Protein AF-I1BNU1-F1 (afdb_monomer)

Solvent-accessible surface area (backbone atoms only — not comparable to full-atom values): 10536 Å² total; per-residue (Å²): 105,70,76,52,19,58,74,34,24,71,79,57,26,71,35,69,61,11,50,39,53,14,32,46,76,72,72,42,64,76,80,66,81,70,82,36,66,78,49,44,60,23,48,50,53,52,48,53,53,51,52,50,52,53,45,51,55,53,51,52,52,39,52,76,70,47,72,62,61,93,55,52,61,66,55,36,42,52,51,49,51,47,61,56,56,56,70,44,62,84,40,31,93,36,38,63,59,46,53,54,56,34,66,34,83,91,32,35,67,61,44,51,48,54,49,50,55,52,42,51,50,38,40,52,76,44,63,64,81,73,92,49,84,61,49,61,54,55,44,54,47,48,42,52,44,50,54,53,35,56,57,48,45,56,73,51,84,48,77,93,38,52,62,37,54,54,48,41,55,52,46,52,52,54,46,53,51,52,56,56,55,54,57,71,65,68,79,75,128

Nearest PDB structures (foldseek):
  6awl-assembly1_B  TM=9.243E-01  e=3.374E-11  Homo sapiens
  6awl-assembly1_A  TM=9.098E-01  e=3.712E-11  Homo sapiens
  7sss-assembly1_D  TM=9.332E-01  e=5.142E-10  Homo sapiens
  4rhp-assembly1_B  TM=8.969E-01  e=1.797E-10  Homo sapiens
  7ssp-assembly1_D  TM=9.012E-01  e=4.591E-08  Homo sapiens

Foldseek 3Di:
DLVLLLVCCQPPNLALVSVQRSCVVVVHDSPPPPPFVPRSLSSLLVVLVVLVVVLVVVLVVCVVVCVLPPDDLLRLLLVSLVSSLLSCVSNLLRVVVVVVVCPDPVNVVSNVVSLQSSLVVSCVSSPDPDPDPVVVLSSVLSSVLSVVLSVVQSVDPDDVSVVSSVSSSVSSVVSVVVSVVVVVVPPDD

Mean predicted aligned error: 5.78 Å

Secondary structure (DSSP, 8-state):
-HHHHHTTHHHH-SSHHHHHHHHHHTT--S--TTSSTTTHHHHHHHHHHHHHHHHHHHHHHHHHTTTTTT--HHHHHHHHHHHHHHTTGGGTTTHHHHHHHHTSTTTHHHHHHHHHHHHHHHHHHHT----STHHHHHHHHHHHHHHHHHHHHTT--SGGGHHHHHHHHHHHHHHHHHHHHHHHHSS--

Radius of gyration: 18.56 Å; Cα contacts (8 Å, |Δi|>4): 146; chains: 1; bounding box: 39×44×50 Å

Organism: Rhizopus delemar (strain RA 99-880 / ATCC MYA-4621 / FGSC 9543 / NRRL 43880) (NCBI:txid246409)

InterPro domains:
  IPR012762 Ubiquinone biosynthesis protein COQ9 [PTHR21427] (1-184)
  IPR012762 Ubiquinone biosynthesis protein COQ9 [TIGR02396] (2-176)
  IPR013718 COQ9, C-terminal domain [PF08511] (109-177)

Structure (mmCIF, N/CA/C/O backbone):
data_AF-I1BNU1-F1
#
_entry.id   AF-I1BNU1-F1
#
loop_
_atom_site.group_PDB
_atom_site.id
_atom_site.type_symbol
_atom_site.label_atom_id
_atom_site.label_alt_id
_atom_site.label_comp_id
_atom_site.label_asym_id
_atom_site.label_entity_id
_atom_site.label_seq_id
_atom_site.pdbx_PDB_ins_code
_atom_site.Cartn_x
_atom_site.Cartn_y
_atom_site.Cartn_z
_atom_site.occupancy
_atom_site.B_iso_or_equiv
_atom_site.auth_seq_id
_atom_site.auth_comp_id
_atom_site.auth_asym_id
_atom_site.auth_atom_id
_atom_site.pdbx_PDB_model_num
ATOM 1 N N . MET A 1 1 ? 2.315 -9.323 -19.176 1.00 89.88 1 MET A N 1
ATOM 2 C CA . MET A 1 1 ? 3.416 -8.355 -18.997 1.00 89.88 1 MET A CA 1
ATOM 3 C C . MET A 1 1 ? 3.691 -8.058 -17.526 1.00 89.88 1 MET A C 1
ATOM 5 O O . MET A 1 1 ? 4.712 -8.523 -17.050 1.00 89.88 1 MET A O 1
ATOM 9 N N . LEU A 1 2 ? 2.802 -7.360 -16.798 1.00 92.75 2 LEU A N 1
ATOM 10 C CA . LEU A 1 2 ? 3.035 -6.912 -15.409 1.00 92.75 2 LEU A CA 1
ATOM 11 C C . LEU A 1 2 ? 3.609 -8.005 -14.495 1.00 92.75 2 LEU A C 1
ATOM 13 O O . LEU A 1 2 ? 4.694 -7.836 -13.953 1.00 92.75 2 LEU A O 1
ATOM 17 N N . LYS A 1 3 ? 2.941 -9.162 -14.417 1.00 94.19 3 LYS A N 1
ATOM 18 C CA . LYS A 1 3 ? 3.386 -10.306 -13.605 1.00 94.19 3 LYS A CA 1
ATOM 19 C C . LYS A 1 3 ? 4.821 -10.760 -13.911 1.00 94.19 3 LYS A C 1
ATOM 21 O O . LYS A 1 3 ? 5.553 -11.091 -12.989 1.00 94.19 3 LYS A O 1
ATOM 26 N N . ALA A 1 4 ? 5.224 -10.756 -15.183 1.00 94.06 4 ALA A N 1
ATOM 27 C CA . ALA A 1 4 ? 6.581 -11.126 -15.587 1.00 94.06 4 ALA A CA 1
ATOM 28 C C . ALA A 1 4 ? 7.600 -10.032 -15.244 1.00 94.06 4 ALA A C 1
ATOM 30 O O . ALA A 1 4 ? 8.718 -10.342 -14.874 1.00 94.06 4 ALA A O 1
ATOM 31 N N . THR A 1 5 ? 7.233 -8.751 -15.327 1.00 94.50 5 THR A N 1
ATOM 32 C CA . THR A 1 5 ? 8.102 -7.653 -14.875 1.00 94.50 5 THR A CA 1
ATOM 33 C C . THR A 1 5 ? 8.326 -7.694 -13.363 1.00 94.50 5 THR A C 1
ATOM 35 O O . THR A 1 5 ? 9.450 -7.494 -12.909 1.00 94.50 5 THR A O 1
ATOM 38 N N . MET A 1 6 ? 7.282 -7.981 -12.579 1.00 95.56 6 MET A N 1
ATOM 39 C CA . MET A 1 6 ? 7.357 -7.983 -11.112 1.00 95.56 6 MET A CA 1
ATOM 40 C C . MET A 1 6 ? 8.384 -8.974 -10.556 1.00 95.56 6 MET A C 1
ATOM 42 O O . MET A 1 6 ? 8.971 -8.698 -9.517 1.00 95.56 6 MET A O 1
ATOM 46 N N . THR A 1 7 ? 8.684 -10.078 -11.248 1.00 96.88 7 THR A N 1
ATOM 47 C CA . THR A 1 7 ? 9.717 -11.027 -10.792 1.00 96.88 7 THR A CA 1
ATOM 48 C C . THR A 1 7 ? 11.131 -10.447 -10.826 1.00 96.88 7 THR A C 1
ATOM 50 O O . THR A 1 7 ? 12.008 -10.963 -10.145 1.00 96.88 7 THR A O 1
ATOM 53 N N . PHE A 1 8 ? 11.354 -9.379 -11.597 1.00 96.44 8 PHE A N 1
ATOM 54 C CA . PHE A 1 8 ? 12.654 -8.723 -11.755 1.00 96.44 8 PHE A CA 1
ATOM 55 C C . PHE A 1 8 ? 12.794 -7.449 -10.911 1.00 96.44 8 PHE A C 1
ATOM 57 O O . PHE A 1 8 ? 13.913 -7.001 -10.668 1.00 96.44 8 PHE A O 1
ATOM 64 N N . VAL A 1 9 ? 11.687 -6.893 -10.403 1.00 97.12 9 VAL A N 1
ATOM 65 C CA . VAL A 1 9 ? 11.700 -5.690 -9.552 1.00 97.12 9 VAL A CA 1
ATOM 66 C C . VAL A 1 9 ? 12.560 -5.853 -8.293 1.00 97.12 9 VAL A C 1
ATOM 68 O O . V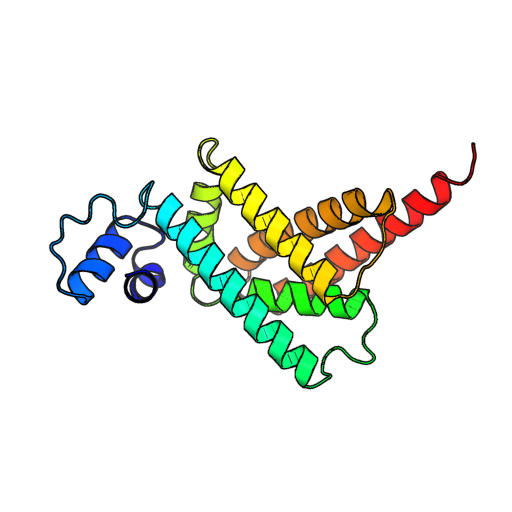AL A 1 9 ? 13.296 -4.918 -7.990 1.00 97.12 9 VAL A O 1
ATOM 71 N N . PRO A 1 10 ? 12.559 -6.989 -7.564 1.00 96.81 10 PRO A N 1
ATOM 72 C CA . PRO A 1 10 ? 13.424 -7.146 -6.392 1.00 96.81 10 PRO A CA 1
ATOM 73 C C . PRO A 1 10 ?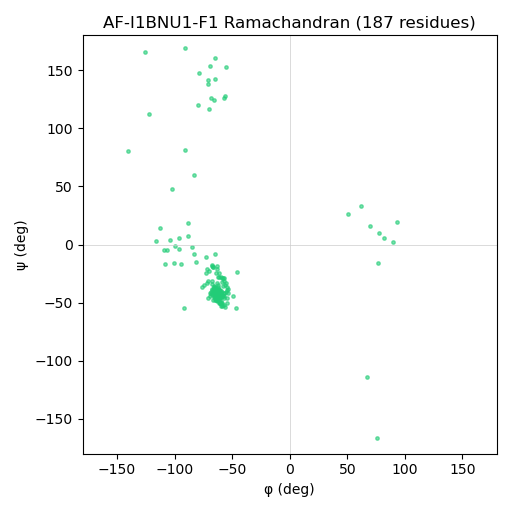 14.923 -6.984 -6.690 1.00 96.81 10 PRO A C 1
ATOM 75 O O . PRO A 1 10 ? 15.675 -6.556 -5.815 1.00 96.81 10 PRO A O 1
ATOM 78 N N . GLU A 1 11 ? 15.349 -7.300 -7.914 1.00 96.44 11 GLU A N 1
ATOM 79 C CA . GLU A 1 11 ? 16.744 -7.220 -8.354 1.00 96.44 11 GLU A CA 1
ATOM 80 C C . GLU A 1 11 ? 17.058 -5.853 -8.979 1.00 96.44 11 GLU A C 1
ATOM 82 O O . GLU A 1 11 ? 17.944 -5.140 -8.505 1.00 96.44 11 GLU A O 1
ATOM 87 N N . TYR A 1 12 ? 16.289 -5.444 -9.993 1.00 96.00 12 TYR A N 1
ATOM 88 C CA . TYR A 1 12 ? 16.578 -4.257 -10.810 1.00 96.00 12 TYR A CA 1
ATOM 89 C C . TYR A 1 12 ? 15.771 -3.009 -10.424 1.00 96.00 12 TYR A C 1
ATOM 91 O O . TYR A 1 12 ? 15.956 -1.944 -11.014 1.00 96.00 12 TYR A O 1
ATOM 99 N N . GLY A 1 13 ? 14.881 -3.113 -9.436 1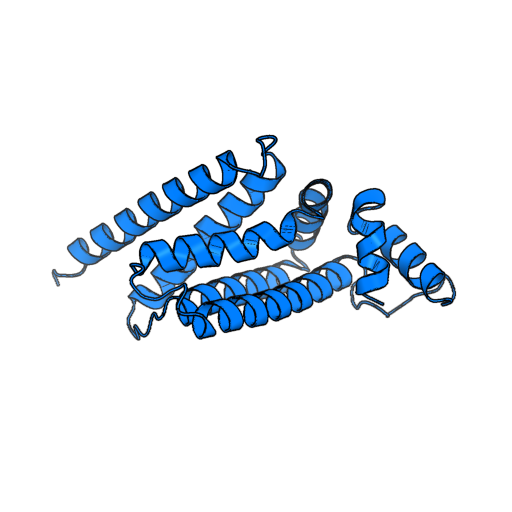.00 95.75 13 GLY A N 1
ATOM 100 C CA . GLY A 1 13 ? 14.066 -2.003 -8.947 1.00 95.75 13 GLY A CA 1
ATOM 101 C C . GLY A 1 13 ? 12.897 -1.625 -9.853 1.00 95.75 13 GLY A C 1
ATOM 102 O O . GLY A 1 13 ? 12.517 -2.352 -10.778 1.00 95.75 13 GLY A O 1
ATOM 103 N N . TRP A 1 14 ? 12.312 -0.460 -9.585 1.00 96.00 14 TRP A N 1
ATOM 104 C CA . TRP A 1 14 ? 11.195 0.100 -10.358 1.00 96.00 14 TRP A CA 1
ATOM 105 C C . TRP A 1 14 ? 11.708 0.830 -11.597 1.00 96.00 14 TRP A C 1
ATOM 107 O O . TRP A 1 14 ? 11.513 2.029 -11.750 1.00 96.00 14 TRP A O 1
ATOM 117 N N . SER A 1 15 ? 12.412 0.090 -12.455 1.00 93.75 15 SER A N 1
ATOM 118 C CA . SER A 1 15 ? 13.235 0.653 -13.520 1.00 93.75 15 SER A CA 1
ATOM 119 C C . SER A 1 15 ? 12.905 0.108 -14.908 1.00 93.75 15 SER A C 1
ATOM 121 O O . SER A 1 15 ? 12.282 -0.950 -15.075 1.00 93.75 15 SER A O 1
ATOM 123 N N . MET A 1 16 ? 13.417 0.791 -15.935 1.00 91.00 16 MET A N 1
ATOM 124 C CA . MET A 1 16 ? 13.391 0.280 -17.310 1.00 91.00 16 MET A CA 1
ATOM 125 C C . MET A 1 16 ? 14.077 -1.091 -17.453 1.00 91.00 16 MET A C 1
ATOM 127 O O . MET A 1 16 ? 13.680 -1.888 -18.301 1.00 91.00 16 MET A O 1
ATOM 131 N N . GLN A 1 17 ? 15.066 -1.424 -16.616 1.00 92.69 17 GLN A N 1
ATOM 132 C CA . GLN A 1 17 ? 15.708 -2.742 -16.663 1.00 92.69 17 GLN A CA 1
ATOM 133 C C . GLN A 1 17 ? 14.714 -3.858 -16.322 1.00 92.69 17 GLN A C 1
ATOM 135 O O . GLN A 1 17 ? 14.587 -4.808 -17.097 1.00 92.69 17 GLN A O 1
ATOM 140 N N . SER A 1 18 ? 13.930 -3.710 -15.248 1.00 94.38 18 SER A N 1
ATOM 141 C CA . SER A 1 18 ? 12.867 -4.667 -14.899 1.00 94.38 18 SER A CA 1
ATOM 142 C C . SER A 1 18 ? 11.881 -4.869 -16.052 1.00 94.38 18 SER A C 1
ATOM 144 O O . SER A 1 18 ? 11.482 -5.997 -16.351 1.00 94.38 18 SER A O 1
ATOM 146 N N . LEU A 1 19 ? 11.516 -3.786 -16.748 1.00 91.25 19 LEU A N 1
ATOM 147 C CA . LEU A 1 19 ? 10.632 -3.834 -17.917 1.00 91.25 19 LEU A CA 1
ATOM 148 C C . LEU A 1 19 ? 11.229 -4.651 -19.067 1.00 91.25 19 LEU A C 1
ATOM 150 O O . LEU A 1 19 ? 10.550 -5.519 -19.622 1.00 91.25 19 LEU A O 1
ATOM 154 N N . LEU A 1 20 ? 12.498 -4.406 -19.396 1.00 90.94 20 LEU A N 1
ATOM 155 C CA . LEU A 1 20 ? 13.218 -5.121 -20.449 1.00 90.94 20 LEU A CA 1
ATOM 156 C C . LEU A 1 20 ? 13.346 -6.615 -20.138 1.00 90.94 20 LEU A C 1
ATOM 158 O O . LEU A 1 20 ? 13.097 -7.447 -21.012 1.00 90.94 20 LEU A O 1
ATOM 162 N N . HIS A 1 21 ? 13.695 -6.965 -18.898 1.00 92.88 21 HIS A N 1
ATOM 163 C CA . HIS A 1 21 ? 13.786 -8.360 -18.465 1.00 92.88 21 HIS A CA 1
ATOM 164 C C . HIS A 1 21 ? 12.418 -9.056 -18.499 1.00 92.88 21 HIS A C 1
ATOM 166 O O . HIS A 1 21 ? 12.308 -10.154 -19.048 1.00 92.88 21 HIS A O 1
ATOM 172 N N . GLY A 1 22 ? 11.358 -8.391 -18.027 1.00 92.50 22 GLY A N 1
ATOM 173 C CA . GLY A 1 22 ? 9.989 -8.909 -18.097 1.00 92.50 22 GLY A CA 1
ATOM 174 C C . GLY A 1 22 ? 9.497 -9.147 -19.529 1.00 92.50 22 GLY A C 1
ATOM 175 O O . GLY A 1 22 ? 8.850 -10.158 -19.798 1.00 92.50 22 GLY A O 1
ATOM 176 N N . ALA A 1 23 ? 9.835 -8.260 -20.469 1.00 91.19 23 ALA A N 1
ATOM 177 C CA . ALA A 1 23 ? 9.492 -8.432 -21.881 1.00 91.19 23 ALA A CA 1
ATOM 178 C C . ALA A 1 23 ? 10.212 -9.623 -22.514 1.00 91.19 23 ALA A C 1
ATOM 180 O O . ALA A 1 23 ? 9.576 -10.460 -23.156 1.00 91.19 23 ALA A O 1
ATOM 181 N N . ARG A 1 24 ? 11.530 -9.718 -22.289 1.00 90.75 24 ARG A N 1
ATOM 182 C CA . ARG A 1 24 ? 12.360 -10.820 -22.793 1.00 90.75 24 ARG A CA 1
ATOM 183 C C . ARG A 1 24 ? 11.883 -12.167 -22.264 1.00 90.75 24 ARG A C 1
ATOM 185 O O . ARG A 1 24 ? 11.819 -13.119 -23.032 1.00 90.75 24 ARG A O 1
ATOM 192 N N . ALA A 1 25 ? 11.486 -12.235 -20.992 1.00 92.44 25 ALA A N 1
ATOM 193 C CA . ALA A 1 25 ? 10.936 -13.448 -20.386 1.00 92.44 25 ALA A CA 1
ATOM 194 C C . ALA A 1 25 ? 9.635 -13.927 -21.058 1.00 92.44 25 ALA A C 1
ATOM 196 O O . ALA A 1 25 ? 9.321 -15.112 -21.017 1.00 92.44 25 ALA A O 1
ATOM 197 N N . LEU A 1 26 ? 8.891 -13.022 -21.700 1.00 91.31 26 LEU A N 1
ATOM 198 C CA . LEU A 1 26 ? 7.679 -13.330 -22.462 1.00 91.31 26 LEU A CA 1
ATOM 199 C C . LEU A 1 26 ? 7.935 -13.488 -23.973 1.00 91.31 26 LEU A C 1
ATOM 201 O O . LEU A 1 26 ? 6.982 -13.624 -24.735 1.00 91.31 26 LEU A O 1
ATOM 205 N N . GLY A 1 27 ? 9.196 -13.455 -24.416 1.00 89.38 27 GLY A N 1
ATOM 206 C CA . GLY A 1 27 ? 9.568 -13.566 -25.828 1.00 89.38 27 GLY A CA 1
ATOM 207 C C . GLY A 1 27 ? 9.355 -12.290 -26.651 1.00 89.38 27 GLY A C 1
ATOM 208 O O . GLY A 1 27 ? 9.478 -12.335 -27.874 1.00 89.38 27 GLY A O 1
ATOM 209 N N . TYR A 1 28 ? 9.058 -11.149 -26.018 1.00 86.12 28 TYR A N 1
ATOM 210 C CA . TYR A 1 28 ? 8.951 -9.872 -26.724 1.00 86.12 28 TYR A CA 1
ATOM 211 C C . TYR A 1 28 ? 10.340 -9.271 -27.009 1.00 86.12 28 TYR A C 1
ATOM 213 O O . TYR A 1 28 ? 11.263 -9.425 -26.200 1.00 86.12 28 TYR A O 1
ATOM 221 N N . PRO A 1 29 ? 10.507 -8.539 -28.129 1.00 77.56 29 PRO A N 1
ATOM 222 C CA . PRO A 1 29 ? 11.722 -7.778 -28.401 1.00 77.56 29 PRO A CA 1
ATOM 223 C C . PRO A 1 29 ? 12.051 -6.790 -27.275 1.00 77.56 29 PRO A C 1
ATOM 225 O O . PRO A 1 29 ? 11.161 -6.256 -26.619 1.00 77.56 29 PRO A O 1
ATOM 228 N N . SER A 1 30 ? 13.338 -6.467 -27.106 1.00 65.81 30 SER A N 1
ATOM 229 C CA . SER A 1 30 ? 13.800 -5.504 -26.083 1.00 65.81 30 SER A CA 1
ATOM 230 C C . SER A 1 30 ? 13.302 -4.069 -26.323 1.00 65.81 30 SER A C 1
ATOM 232 O O . SER A 1 30 ? 13.489 -3.203 -25.478 1.00 65.81 30 SER A O 1
ATOM 234 N N . VAL A 1 31 ? 12.679 -3.786 -27.466 1.00 63.62 31 VAL A N 1
ATOM 235 C CA . VAL A 1 31 ? 12.103 -2.475 -27.775 1.00 63.62 31 VAL A CA 1
ATOM 236 C C . VAL A 1 31 ? 10.651 -2.474 -27.317 1.00 63.62 31 VAL A C 1
ATOM 238 O O . VAL A 1 31 ? 9.726 -2.717 -28.083 1.00 63.62 31 VAL A O 1
ATOM 241 N N . VAL A 1 32 ? 10.464 -2.244 -26.024 1.00 60.22 32 VAL A N 1
ATOM 242 C CA . VAL A 1 32 ? 9.163 -2.303 -25.351 1.00 60.22 32 VAL A CA 1
ATOM 243 C C . VAL A 1 32 ? 8.646 -0.881 -25.134 1.00 60.22 32 VAL A C 1
ATOM 245 O O . VAL A 1 32 ? 8.279 -0.487 -24.028 1.00 60.22 32 VAL A O 1
ATOM 248 N N . HIS A 1 33 ? 8.691 -0.049 -26.175 1.00 60.16 33 HIS A N 1
ATOM 249 C CA . HIS A 1 33 ? 8.120 1.289 -26.077 1.00 60.16 33 HIS A CA 1
ATOM 250 C C . HIS A 1 33 ? 6.595 1.179 -25.973 1.00 60.16 33 HIS A C 1
ATOM 252 O O . HIS A 1 33 ? 5.951 0.543 -26.801 1.00 60.16 33 HIS A O 1
ATOM 258 N N . GLY A 1 34 ? 6.021 1.795 -24.938 1.00 66.62 34 GLY A N 1
ATOM 259 C CA . GLY A 1 34 ? 4.573 1.974 -24.816 1.00 66.62 34 GLY A CA 1
ATOM 260 C C . GLY A 1 34 ? 3.793 0.862 -24.112 1.00 66.62 34 GLY A C 1
ATOM 261 O O . GLY A 1 34 ? 2.581 0.999 -23.989 1.00 66.62 34 GLY A O 1
ATOM 262 N N . VAL A 1 35 ? 4.430 -0.200 -23.599 1.00 78.31 35 VAL A N 1
ATOM 263 C CA . VAL A 1 35 ? 3.687 -1.238 -22.846 1.00 78.31 35 VAL A CA 1
ATOM 264 C C . VAL A 1 35 ? 3.208 -0.733 -21.482 1.00 78.31 35 VAL A C 1
ATOM 266 O O . VAL A 1 35 ? 2.136 -1.121 -21.026 1.00 78.31 35 VAL A O 1
ATOM 269 N N . PHE A 1 36 ? 3.965 0.177 -20.868 1.00 81.31 36 PHE A N 1
ATOM 270 C CA . PHE A 1 36 ? 3.524 0.954 -19.713 1.00 81.31 36 PHE A CA 1
ATOM 271 C C . PHE A 1 36 ? 3.633 2.444 -20.056 1.00 81.31 36 PHE A C 1
ATOM 273 O O . PHE A 1 36 ? 4.749 2.942 -20.251 1.00 81.31 36 PHE A O 1
ATOM 280 N N . PRO A 1 37 ? 2.505 3.167 -20.179 1.00 82.31 37 PRO A N 1
ATOM 281 C CA . PRO A 1 37 ? 2.520 4.610 -20.396 1.00 82.31 37 PRO A CA 1
ATOM 282 C C . PRO A 1 37 ? 3.305 5.314 -19.283 1.00 82.31 37 PRO A C 1
ATOM 284 O O . PRO A 1 37 ? 3.044 5.077 -18.112 1.00 82.31 37 PRO A O 1
ATOM 287 N N . GLY A 1 38 ? 4.279 6.158 -19.629 1.00 83.38 38 GLY A N 1
ATOM 288 C CA . GLY A 1 38 ? 5.134 6.826 -18.634 1.00 83.38 38 GLY A CA 1
ATOM 289 C C . GLY A 1 38 ? 6.302 5.981 -18.102 1.00 83.38 38 GLY A C 1
ATOM 290 O O . GLY A 1 38 ? 7.027 6.439 -17.225 1.00 83.38 38 GLY A O 1
ATOM 291 N N . GLY A 1 39 ? 6.532 4.776 -18.638 1.00 89.75 39 GLY A N 1
ATOM 292 C CA . GLY A 1 39 ? 7.682 3.944 -18.275 1.00 89.75 39 GLY A CA 1
ATOM 293 C C . GLY A 1 39 ? 7.598 3.442 -16.834 1.00 89.75 39 GLY A C 1
ATOM 294 O O . GLY A 1 39 ? 6.714 2.655 -16.500 1.00 89.75 39 GLY A O 1
ATOM 295 N N . GLU A 1 40 ?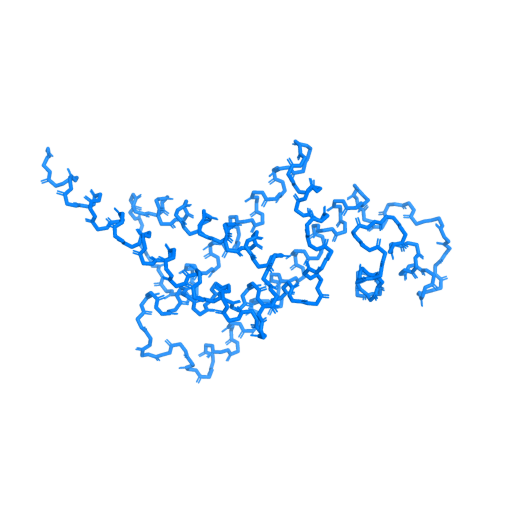 8.521 3.890 -15.988 1.00 93.00 40 GLU A N 1
ATOM 296 C CA . GLU A 1 40 ? 8.649 3.469 -14.586 1.00 93.00 40 GLU A CA 1
ATOM 297 C C . GLU A 1 40 ? 7.427 3.863 -13.746 1.00 93.00 40 GLU A C 1
ATOM 299 O O . GLU A 1 40 ? 6.904 3.043 -12.992 1.00 93.00 40 GLU A O 1
ATOM 304 N N . SER A 1 41 ? 6.892 5.076 -13.934 1.00 94.94 41 SER A N 1
ATOM 305 C CA . SER A 1 41 ? 5.665 5.495 -13.243 1.00 94.94 41 SER A CA 1
ATOM 306 C C . SER A 1 41 ? 4.443 4.702 -13.709 1.00 94.94 41 SER A C 1
ATOM 308 O O . SER A 1 41 ? 3.586 4.364 -12.896 1.00 94.94 41 SER A O 1
ATOM 310 N N . GLY A 1 42 ? 4.397 4.326 -14.990 1.00 95.12 42 GLY A N 1
ATOM 311 C CA . GLY A 1 42 ? 3.372 3.438 -15.538 1.00 95.12 42 GLY A CA 1
ATOM 312 C C . GLY A 1 42 ? 3.433 2.024 -14.970 1.00 95.12 42 GLY A C 1
ATOM 313 O O . GLY A 1 42 ? 2.396 1.398 -14.754 1.00 95.12 42 GLY A O 1
ATOM 314 N N . LEU A 1 43 ? 4.640 1.520 -14.704 1.00 95.56 43 LEU A N 1
ATOM 315 C CA . LEU A 1 43 ? 4.831 0.238 -14.034 1.00 95.56 43 LEU A CA 1
ATOM 316 C C . LEU A 1 43 ? 4.294 0.277 -12.598 1.00 95.56 43 LEU A C 1
ATOM 318 O O . LEU A 1 43 ? 3.591 -0.645 -12.187 1.00 95.56 43 LEU A O 1
ATOM 322 N N . ILE A 1 44 ? 4.601 1.348 -11.861 1.00 97.12 44 ILE A N 1
ATOM 323 C CA . ILE A 1 44 ? 4.103 1.558 -10.496 1.00 97.12 44 ILE A CA 1
ATOM 324 C C . ILE A 1 44 ? 2.575 1.680 -10.498 1.00 97.12 44 ILE A C 1
ATOM 326 O O . ILE A 1 44 ? 1.917 0.983 -9.733 1.00 97.12 44 ILE A O 1
ATOM 330 N N . ASP A 1 45 ? 1.995 2.489 -11.390 1.00 97.06 45 ASP A N 1
ATOM 331 C CA . ASP A 1 45 ? 0.538 2.629 -11.528 1.00 97.06 45 ASP A CA 1
ATOM 332 C C . ASP A 1 45 ? -0.142 1.279 -11.810 1.00 97.06 45 ASP A C 1
ATOM 334 O O . ASP A 1 45 ? -1.128 0.922 -11.164 1.00 97.06 45 ASP A O 1
ATOM 338 N N . ALA A 1 46 ? 0.412 0.487 -12.732 1.00 96.56 46 ALA A N 1
ATOM 339 C CA . ALA A 1 46 ? -0.108 -0.840 -13.042 1.00 96.56 46 ALA A CA 1
ATOM 340 C C . ALA A 1 46 ? -0.021 -1.797 -11.841 1.00 96.56 46 ALA A C 1
ATOM 342 O O . ALA A 1 46 ? -0.975 -2.532 -11.583 1.00 96.56 46 ALA A O 1
ATOM 343 N N . TYR A 1 47 ? 1.084 -1.768 -11.092 1.00 97.19 47 TYR A N 1
ATOM 344 C CA . TYR A 1 47 ? 1.225 -2.544 -9.861 1.00 97.19 47 TYR A CA 1
ATOM 345 C C . TYR A 1 47 ? 0.219 -2.115 -8.789 1.00 97.19 47 TYR A C 1
ATOM 347 O O . TYR A 1 47 ? -0.428 -2.972 -8.198 1.00 97.19 47 TYR A O 1
ATOM 355 N N . LEU A 1 48 ? 0.042 -0.813 -8.552 1.00 97.56 48 LEU A N 1
ATOM 356 C CA . LEU A 1 48 ? -0.891 -0.314 -7.539 1.00 97.56 48 LEU A CA 1
ATOM 357 C C . LEU A 1 48 ? -2.340 -0.719 -7.850 1.00 97.56 48 LEU A C 1
ATOM 359 O O . LEU A 1 48 ? -3.067 -1.114 -6.938 1.00 97.56 48 LEU A O 1
ATOM 363 N N . LYS A 1 49 ? -2.736 -0.708 -9.131 1.00 97.50 49 LYS A N 1
ATOM 364 C CA . LYS A 1 49 ? -4.043 -1.223 -9.584 1.00 97.50 49 LYS A CA 1
ATOM 365 C C . LYS A 1 49 ? -4.195 -2.720 -9.320 1.00 97.50 49 LYS A C 1
ATOM 367 O O . LYS A 1 49 ? -5.224 -3.141 -8.799 1.00 97.50 49 LYS A O 1
ATOM 372 N N . ASP A 1 50 ? -3.182 -3.514 -9.664 1.00 97.50 50 ASP A N 1
ATOM 373 C CA . ASP A 1 50 ? -3.184 -4.962 -9.424 1.00 97.50 50 ASP A CA 1
ATOM 374 C C . ASP A 1 50 ? -3.248 -5.283 -7.923 1.00 97.50 50 ASP A C 1
ATOM 376 O O . ASP A 1 50 ? -4.096 -6.058 -7.486 1.00 97.50 50 ASP A O 1
ATOM 380 N N . ALA A 1 51 ? -2.437 -4.600 -7.111 1.00 97.69 51 ALA A N 1
ATOM 381 C CA . ALA A 1 51 ? -2.436 -4.727 -5.658 1.00 97.69 51 ALA A CA 1
ATOM 382 C C . ALA A 1 51 ? -3.798 -4.360 -5.050 1.00 97.69 51 ALA A C 1
ATOM 384 O O . ALA A 1 51 ? -4.287 -5.076 -4.182 1.00 97.69 51 ALA A O 1
ATOM 385 N N . ARG A 1 52 ? -4.456 -3.294 -5.526 1.00 97.69 52 ARG A N 1
ATOM 386 C CA . ARG A 1 52 ? -5.806 -2.920 -5.074 1.00 97.69 52 ARG A CA 1
ATOM 387 C C . ARG A 1 52 ? -6.856 -3.981 -5.425 1.00 97.69 52 ARG A C 1
ATOM 389 O O . ARG A 1 52 ? -7.715 -4.284 -4.597 1.00 97.69 52 ARG A O 1
ATOM 396 N N . ASN A 1 53 ? -6.781 -4.575 -6.615 1.00 97.88 53 ASN A N 1
ATOM 397 C CA . ASN A 1 53 ? -7.679 -5.668 -7.001 1.00 97.88 53 ASN A CA 1
ATOM 398 C C . ASN A 1 53 ? -7.465 -6.899 -6.110 1.00 97.88 53 ASN A C 1
ATOM 400 O O . ASN A 1 53 ? -8.424 -7.437 -5.564 1.00 97.88 53 ASN A O 1
ATOM 404 N N . ASN A 1 54 ? -6.208 -7.295 -5.892 1.00 98.00 54 ASN A N 1
ATOM 405 C CA . ASN A 1 54 ? -5.868 -8.406 -5.001 1.00 98.00 54 ASN A CA 1
ATOM 406 C C . ASN A 1 54 ? -6.319 -8.129 -3.557 1.00 98.00 54 ASN A C 1
ATOM 408 O O . ASN A 1 54 ? -6.809 -9.029 -2.879 1.00 98.00 54 ASN A O 1
ATOM 412 N N . TYR A 1 55 ? -6.188 -6.881 -3.100 1.00 98.50 55 TYR A N 1
ATOM 413 C CA . TYR A 1 55 ? -6.656 -6.433 -1.790 1.00 98.50 55 TYR A CA 1
ATOM 414 C C . TYR A 1 55 ? -8.169 -6.580 -1.648 1.00 98.50 55 TYR A C 1
ATOM 416 O O . TYR A 1 55 ? -8.634 -7.161 -0.674 1.00 98.50 55 TYR A O 1
ATOM 424 N N . THR A 1 56 ? -8.922 -6.126 -2.648 1.00 97.88 56 THR A N 1
ATOM 425 C CA . THR A 1 56 ? -10.385 -6.248 -2.695 1.00 97.88 56 THR A CA 1
ATOM 426 C C . THR A 1 56 ? -10.805 -7.715 -2.576 1.00 97.88 56 THR A C 1
ATOM 428 O O . THR A 1 56 ? -11.545 -8.057 -1.659 1.00 97.88 56 THR A O 1
ATOM 431 N N . CYS A 1 57 ? -10.247 -8.599 -3.413 1.00 98.00 57 CYS A N 1
ATOM 432 C CA . CYS A 1 57 ? -10.542 -10.034 -3.365 1.00 98.00 57 CYS A CA 1
ATOM 433 C C . CYS A 1 57 ? -10.233 -10.653 -1.991 1.00 98.00 57 CYS A C 1
ATOM 435 O O . CYS A 1 57 ? -11.029 -11.424 -1.459 1.00 98.00 57 CYS A O 1
ATOM 437 N N . LEU A 1 58 ? -9.083 -10.305 -1.400 1.00 98.12 58 LEU A N 1
ATOM 438 C CA . LEU A 1 58 ? -8.676 -10.797 -0.082 1.00 98.12 58 LEU A CA 1
ATOM 439 C C . LEU A 1 58 ? -9.649 -10.352 1.018 1.00 98.12 58 LEU A C 1
ATOM 441 O O . LEU A 1 58 ? -10.000 -11.139 1.897 1.00 98.12 58 LEU A O 1
ATOM 445 N N . VAL A 1 59 ? -10.069 -9.088 0.997 1.00 97.75 59 VAL A N 1
ATOM 446 C CA . VAL A 1 59 ? -10.988 -8.544 2.002 1.00 97.75 59 VAL A CA 1
ATOM 447 C C . VAL A 1 59 ? -12.382 -9.151 1.859 1.00 97.75 59 VAL A C 1
ATOM 449 O O . VAL A 1 59 ? -12.979 -9.525 2.868 1.00 97.75 59 VAL A O 1
ATOM 452 N N . GLU A 1 60 ? -12.878 -9.319 0.634 1.00 96.94 60 GLU A N 1
ATOM 453 C CA . GLU A 1 60 ? -14.147 -10.004 0.363 1.00 96.94 60 GLU A CA 1
ATOM 454 C C . GLU A 1 60 ? -14.131 -11.457 0.855 1.00 96.94 60 GLU A C 1
ATOM 456 O O . GLU A 1 60 ? -15.092 -11.907 1.482 1.00 96.94 60 GLU A O 1
ATOM 461 N N . GLU A 1 61 ? -13.025 -12.180 0.658 1.00 97.62 61 GLU A N 1
ATOM 462 C CA . GLU A 1 61 ? -12.859 -13.538 1.183 1.00 97.62 61 GLU A CA 1
ATOM 463 C C . GLU A 1 61 ? -12.936 -13.566 2.718 1.00 97.62 61 GLU A C 1
ATOM 465 O O . GLU A 1 61 ? -13.637 -14.401 3.296 1.00 97.62 61 GLU A O 1
ATOM 470 N N . LYS A 1 62 ? -12.249 -12.639 3.395 1.00 96.94 62 LYS A N 1
ATOM 471 C CA . LYS A 1 62 ? -12.286 -12.527 4.863 1.00 96.94 62 LYS A CA 1
ATOM 472 C C . LYS A 1 62 ? -13.673 -12.162 5.386 1.00 96.94 62 LYS A C 1
ATOM 474 O O . LYS A 1 62 ? -14.100 -12.692 6.411 1.00 96.94 62 LYS A O 1
ATOM 479 N N . LEU A 1 63 ? -14.386 -11.286 4.678 1.00 94.75 63 LEU A N 1
ATOM 480 C CA . LEU A 1 63 ? -15.768 -10.928 4.991 1.00 94.75 63 LEU A CA 1
ATOM 481 C C . LEU A 1 63 ? -16.705 -12.128 4.851 1.00 94.75 63 LEU A C 1
ATOM 483 O O . LEU A 1 63 ? -17.490 -12.382 5.758 1.00 94.75 63 LEU A O 1
ATOM 487 N N . ALA A 1 64 ? -16.584 -12.905 3.772 1.00 96.50 64 ALA A N 1
ATOM 488 C CA . ALA A 1 64 ? -17.383 -14.113 3.566 1.00 96.50 64 ALA A CA 1
ATOM 489 C C . ALA A 1 64 ? -17.147 -15.177 4.655 1.00 96.50 64 ALA A C 1
ATOM 491 O O . ALA A 1 64 ? -18.047 -15.955 4.966 1.00 96.50 64 ALA A O 1
ATOM 492 N N . LYS A 1 65 ? -15.951 -15.196 5.256 1.00 96.56 65 LYS A N 1
ATOM 493 C CA . LYS A 1 65 ? -15.592 -16.064 6.390 1.00 96.56 65 LYS A CA 1
ATOM 494 C C . LYS A 1 65 ? -15.993 -15.505 7.761 1.00 96.56 65 LYS A C 1
ATOM 496 O O . LYS A 1 65 ? -15.742 -16.165 8.766 1.00 96.56 65 LYS A O 1
ATOM 501 N N . GLY A 1 66 ? -16.571 -14.305 7.824 1.00 94.25 66 GLY A N 1
ATOM 502 C CA . GLY A 1 66 ? -16.940 -13.652 9.082 1.00 94.25 66 GLY A CA 1
ATOM 503 C C . GLY A 1 66 ? -15.744 -13.182 9.920 1.00 94.25 66 GLY A C 1
ATOM 504 O O . GLY A 1 66 ? -15.907 -12.861 11.091 1.00 94.25 66 GLY A O 1
ATOM 505 N N . GLU A 1 67 ? -14.532 -13.095 9.358 1.00 93.12 67 GLU A N 1
ATOM 506 C CA . GLU A 1 67 ? -13.315 -12.753 10.122 1.00 93.12 67 GLU A CA 1
ATOM 507 C C . GLU A 1 67 ? -13.308 -11.306 10.646 1.00 93.12 67 GLU A C 1
ATOM 509 O O . GLU A 1 67 ? -12.533 -10.962 11.537 1.00 93.12 67 GLU A O 1
ATOM 514 N N . LEU A 1 68 ? -14.160 -10.445 10.083 1.00 92.50 68 LEU A N 1
ATOM 515 C CA . LEU A 1 68 ? -14.343 -9.065 10.531 1.00 92.50 68 LEU A CA 1
ATOM 516 C C . LEU A 1 68 ? -15.542 -8.915 11.486 1.00 92.50 68 LEU A C 1
ATOM 518 O O . LEU A 1 68 ? -15.799 -7.812 11.977 1.00 92.50 68 LEU A O 1
ATOM 522 N N . GLU A 1 69 ? -16.303 -9.980 11.744 1.00 91.56 69 GLU A N 1
ATOM 523 C CA . GLU A 1 69 ? -17.421 -9.945 12.686 1.00 91.56 69 GLU A CA 1
ATOM 524 C C . GLU A 1 69 ? -16.906 -9.845 14.127 1.00 91.56 69 GLU A C 1
ATOM 526 O O . GLU A 1 69 ? -15.876 -10.406 14.489 1.00 91.56 69 GLU A O 1
ATOM 531 N N . GLY A 1 70 ? -17.591 -9.064 14.965 1.00 89.12 70 GLY A N 1
ATOM 532 C CA . GLY A 1 70 ? -17.185 -8.834 16.357 1.00 89.12 70 GLY A CA 1
ATOM 533 C C . GLY A 1 70 ? -16.020 -7.853 16.558 1.00 89.12 70 GLY A C 1
ATOM 534 O O . GLY A 1 70 ? -15.872 -7.340 17.665 1.00 89.12 70 GLY A O 1
ATOM 535 N N . LEU A 1 71 ? -15.251 -7.520 15.514 1.00 93.38 71 LEU A N 1
ATOM 536 C CA . LEU A 1 71 ? -14.214 -6.486 15.591 1.00 93.38 71 LEU A CA 1
ATOM 537 C C . LEU A 1 71 ? -14.826 -5.083 15.707 1.00 93.38 71 LEU A C 1
ATOM 539 O O . LEU A 1 71 ? -15.764 -4.721 14.986 1.00 93.38 71 LEU A O 1
ATOM 543 N N . SER A 1 72 ? -14.238 -4.252 16.563 1.00 91.19 72 SER A N 1
ATOM 544 C CA . SER A 1 72 ? -14.519 -2.818 16.613 1.00 91.19 72 SER A CA 1
ATOM 545 C C . SER A 1 72 ? -14.074 -2.115 15.324 1.00 91.19 72 SER A C 1
ATOM 547 O O . SER A 1 72 ? -13.222 -2.598 14.579 1.00 91.19 72 SER A O 1
ATOM 549 N N . MET A 1 73 ? -14.614 -0.919 15.069 1.00 89.31 73 MET A N 1
ATOM 550 C CA . MET A 1 73 ? -14.229 -0.100 13.908 1.00 89.31 73 MET A CA 1
ATOM 551 C C . MET A 1 73 ? -12.710 0.138 13.843 1.00 89.31 73 MET A C 1
ATOM 553 O O . MET A 1 73 ? -12.108 0.022 12.780 1.00 89.31 73 MET A O 1
ATOM 557 N N . ASN A 1 74 ? -12.073 0.414 14.985 1.00 90.56 74 ASN A N 1
ATOM 558 C CA . ASN A 1 74 ? -10.631 0.660 15.046 1.00 90.56 74 ASN A CA 1
ATOM 559 C C . ASN A 1 74 ? -9.815 -0.602 14.728 1.00 90.56 74 ASN A C 1
ATOM 561 O O . ASN A 1 74 ? -8.806 -0.516 14.030 1.00 90.56 74 ASN A O 1
ATOM 565 N N . GLU A 1 75 ? -10.255 -1.769 15.206 1.00 93.88 75 GLU A N 1
ATOM 566 C CA . GLU A 1 75 ? -9.619 -3.053 14.890 1.00 93.88 75 GLU A CA 1
ATOM 567 C C . GLU A 1 75 ? -9.758 -3.390 13.406 1.00 93.88 75 GLU A C 1
ATOM 569 O O . GLU A 1 75 ? -8.775 -3.790 12.785 1.00 93.88 75 GLU A O 1
ATOM 574 N N . LYS A 1 76 ? -10.933 -3.140 12.811 1.00 95.44 76 LYS A N 1
ATOM 575 C CA . LYS A 1 76 ? -11.147 -3.298 11.367 1.00 95.44 76 LYS A CA 1
ATOM 576 C C . LYS A 1 76 ? -10.221 -2.398 10.563 1.00 95.44 76 LYS A C 1
ATOM 578 O O . LYS A 1 76 ? -9.525 -2.893 9.686 1.00 95.44 76 LYS A O 1
ATOM 583 N N . VAL A 1 77 ? -10.156 -1.103 10.882 1.00 95.56 77 VAL A N 1
ATOM 584 C CA . VAL A 1 77 ? -9.267 -0.158 10.186 1.00 95.56 77 VAL A CA 1
ATOM 585 C C . VAL A 1 77 ? -7.802 -0.576 10.330 1.00 95.56 77 VAL A C 1
ATOM 587 O O . VAL A 1 77 ? -7.086 -0.579 9.329 1.00 95.56 77 VAL A O 1
ATOM 590 N N . LYS A 1 78 ? -7.353 -0.986 11.527 1.00 96.81 78 LYS A N 1
ATOM 591 C CA . LYS A 1 78 ? -5.985 -1.494 11.735 1.00 96.81 78 LYS A CA 1
ATOM 592 C C . LYS A 1 78 ? -5.714 -2.715 10.856 1.00 96.81 78 LYS A C 1
ATOM 594 O O . LYS A 1 78 ? -4.734 -2.707 10.115 1.00 96.81 78 LYS A O 1
ATOM 599 N N . LEU A 1 79 ? -6.577 -3.729 10.921 1.00 97.50 79 LEU A N 1
ATOM 600 C CA . LEU A 1 79 ? -6.439 -4.971 10.158 1.00 97.50 79 LEU A CA 1
ATOM 601 C C . LEU A 1 79 ? -6.405 -4.697 8.652 1.00 97.50 79 LEU A C 1
ATOM 603 O O . LEU A 1 79 ? -5.480 -5.114 7.967 1.00 97.50 79 LEU A O 1
ATOM 607 N N . LEU A 1 80 ? -7.385 -3.953 8.142 1.00 98.19 80 LEU A N 1
ATOM 608 C CA . LEU A 1 80 ? -7.518 -3.624 6.724 1.00 98.19 80 LEU A CA 1
ATOM 609 C C . LEU A 1 80 ? -6.333 -2.803 6.205 1.00 98.19 80 LEU A C 1
ATOM 611 O O . LEU A 1 80 ? -5.862 -3.052 5.096 1.00 98.19 80 LEU A O 1
ATOM 615 N N . THR A 1 81 ? -5.829 -1.864 7.010 1.00 98.38 81 THR A N 1
ATOM 616 C CA . THR A 1 81 ? -4.623 -1.089 6.684 1.00 98.38 81 THR A CA 1
ATOM 617 C C . THR A 1 81 ? -3.391 -1.987 6.634 1.00 98.38 81 THR A C 1
ATOM 619 O O . THR A 1 81 ? -2.598 -1.898 5.696 1.00 98.38 81 THR A O 1
ATOM 622 N N . TRP A 1 82 ? -3.242 -2.877 7.619 1.00 98.25 82 TRP A N 1
ATOM 623 C CA . TRP A 1 82 ? -2.129 -3.820 7.677 1.00 98.25 82 TRP A CA 1
ATOM 624 C C . TRP A 1 82 ? -2.115 -4.748 6.462 1.00 98.25 82 TRP A C 1
ATOM 626 O O . TRP A 1 82 ? -1.113 -4.788 5.756 1.00 98.25 82 TRP A O 1
ATOM 636 N N . LEU A 1 83 ? -3.247 -5.385 6.138 1.00 98.25 83 LEU A N 1
ATOM 637 C CA . LEU A 1 83 ? -3.373 -6.277 4.978 1.00 98.25 83 LEU A CA 1
ATOM 638 C C . LEU A 1 83 ? -2.930 -5.607 3.672 1.00 98.25 83 LEU A C 1
ATOM 640 O O . LEU A 1 83 ? -2.294 -6.242 2.832 1.00 98.25 83 LEU A O 1
ATOM 644 N N . ARG A 1 84 ? -3.233 -4.314 3.492 1.00 98.31 84 ARG A N 1
ATOM 645 C CA . ARG A 1 84 ? -2.771 -3.575 2.315 1.00 98.31 84 ARG A CA 1
ATOM 646 C C . ARG A 1 84 ? -1.260 -3.340 2.341 1.00 98.31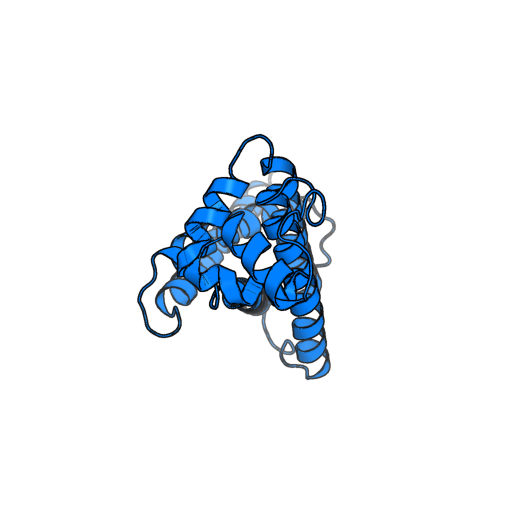 84 ARG A C 1
ATOM 648 O O . ARG A 1 84 ? -0.618 -3.516 1.306 1.00 98.31 84 ARG A O 1
ATOM 655 N N . LEU A 1 85 ? -0.692 -2.943 3.480 1.00 98.12 85 LEU A N 1
ATOM 656 C CA . LEU A 1 85 ? 0.753 -2.721 3.628 1.00 98.12 85 LEU A CA 1
ATOM 657 C C . LEU A 1 85 ? 1.557 -4.006 3.401 1.00 98.12 85 LEU A C 1
ATOM 659 O O . LEU A 1 85 ? 2.615 -3.965 2.773 1.00 98.12 85 LEU A O 1
ATOM 663 N N . GLU A 1 86 ? 1.037 -5.159 3.829 1.00 97.31 86 GLU A N 1
ATOM 664 C CA . GLU A 1 86 ? 1.692 -6.455 3.626 1.00 97.31 86 GLU A CA 1
ATOM 665 C C . GLU A 1 86 ? 1.940 -6.778 2.149 1.00 97.31 86 GLU A C 1
ATOM 667 O O . GLU A 1 86 ? 2.931 -7.430 1.819 1.00 97.31 86 GLU A O 1
ATOM 672 N N . MET A 1 87 ? 1.109 -6.259 1.241 1.00 97.25 87 MET A N 1
ATOM 673 C CA . MET A 1 87 ? 1.301 -6.449 -0.200 1.00 97.25 87 MET A CA 1
ATOM 674 C C . MET A 1 87 ? 2.599 -5.823 -0.716 1.00 97.25 87 MET A C 1
ATOM 676 O O . MET A 1 87 ? 3.112 -6.255 -1.743 1.00 97.25 87 MET A O 1
ATOM 680 N N . ASN A 1 88 ? 3.177 -4.860 0.008 1.00 96.00 88 ASN A N 1
ATOM 681 C CA . ASN A 1 88 ? 4.458 -4.257 -0.346 1.00 96.00 88 ASN A CA 1
ATOM 682 C C . ASN A 1 88 ? 5.664 -5.110 0.104 1.00 96.00 88 ASN A C 1
ATOM 684 O O . ASN A 1 88 ? 6.767 -4.888 -0.400 1.00 96.00 88 ASN A O 1
ATOM 688 N N . LYS A 1 89 ? 5.489 -6.105 0.997 1.00 96.19 89 LYS A N 1
ATOM 689 C CA . LYS A 1 89 ? 6.580 -6.948 1.542 1.00 96.19 89 LYS A CA 1
ATOM 690 C C . LYS A 1 89 ? 7.513 -7.532 0.464 1.00 96.19 89 LYS A C 1
ATOM 692 O O . LYS A 1 89 ? 8.727 -7.442 0.653 1.00 96.19 89 LYS A O 1
ATOM 697 N N . PRO A 1 90 ? 7.030 -8.070 -0.677 1.00 96.12 90 PRO A N 1
ATOM 698 C CA . PRO A 1 90 ? 7.912 -8.642 -1.701 1.00 96.12 90 PRO A CA 1
ATOM 699 C C . PRO A 1 90 ? 8.855 -7.621 -2.356 1.00 96.12 90 PRO A C 1
ATOM 701 O O . PRO A 1 90 ? 9.916 -7.992 -2.854 1.00 96.12 90 PRO A O 1
ATOM 704 N N . PHE A 1 91 ? 8.483 -6.338 -2.346 1.00 96.88 91 PHE A N 1
ATOM 705 C CA . PHE A 1 91 ? 9.189 -5.263 -3.051 1.00 96.88 91 PHE A CA 1
ATOM 706 C C . PHE A 1 91 ? 9.776 -4.212 -2.110 1.00 96.88 91 PHE A C 1
ATOM 708 O O . PHE A 1 91 ? 10.366 -3.240 -2.572 1.00 96.88 91 PHE A O 1
ATOM 715 N N . ILE A 1 92 ? 9.650 -4.400 -0.797 1.00 96.75 92 ILE A N 1
ATOM 716 C CA . ILE A 1 92 ? 9.914 -3.376 0.220 1.00 96.75 92 ILE A CA 1
ATOM 717 C C . ILE A 1 92 ? 11.334 -2.800 0.172 1.00 96.75 92 ILE A C 1
ATOM 719 O O . ILE A 1 92 ? 11.510 -1.596 0.313 1.00 96.75 92 ILE A O 1
ATOM 723 N N . LYS A 1 93 ? 12.341 -3.620 -0.161 1.00 96.25 93 LYS A N 1
ATOM 724 C CA . LYS A 1 93 ? 13.738 -3.178 -0.344 1.00 96.25 93 LYS A CA 1
ATOM 725 C C . LYS A 1 93 ? 13.908 -2.173 -1.487 1.00 96.25 93 LYS A C 1
ATOM 727 O O . LYS A 1 93 ? 14.834 -1.371 -1.470 1.00 96.25 93 LYS A O 1
ATOM 732 N N . LYS A 1 94 ? 13.030 -2.245 -2.487 1.00 97.81 94 LYS A N 1
ATOM 733 C CA . LYS A 1 94 ? 13.000 -1.388 -3.678 1.00 97.81 94 LYS A CA 1
ATOM 734 C C . LYS A 1 94 ? 11.862 -0.371 -3.633 1.00 97.81 94 LYS A C 1
ATOM 736 O O . LYS A 1 94 ? 11.782 0.503 -4.486 1.00 97.81 94 LYS A O 1
ATOM 741 N N . TRP A 1 95 ? 11.004 -0.441 -2.621 1.00 97.81 95 TRP A N 1
ATOM 742 C CA . TRP A 1 95 ? 9.877 0.466 -2.450 1.00 97.81 95 TRP A CA 1
ATOM 743 C C . TRP A 1 95 ? 10.282 1.934 -2.239 1.00 97.81 95 TRP A C 1
ATOM 745 O O . TRP A 1 95 ? 9.587 2.785 -2.786 1.00 97.81 95 TRP A O 1
ATOM 755 N N . PRO A 1 96 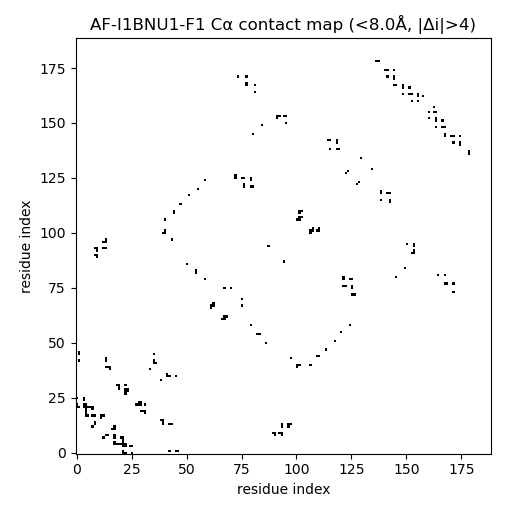? 11.419 2.280 -1.587 1.00 97.88 96 PRO A N 1
ATOM 756 C CA . PRO A 1 96 ? 11.904 3.664 -1.564 1.00 97.88 96 PRO A CA 1
ATOM 757 C C . PRO A 1 96 ? 12.072 4.293 -2.953 1.00 97.88 96 PRO A C 1
ATOM 759 O O . PRO A 1 96 ? 11.767 5.470 -3.131 1.00 97.88 96 PRO A O 1
ATOM 762 N N . GLU A 1 97 ? 12.510 3.514 -3.948 1.00 97.06 97 GLU A N 1
ATOM 763 C CA . GLU A 1 97 ? 12.654 3.979 -5.335 1.00 97.06 97 GLU A CA 1
ATOM 764 C C . GLU A 1 97 ? 11.275 4.295 -5.945 1.00 97.06 97 GLU A C 1
ATOM 766 O O . GLU A 1 97 ? 11.090 5.350 -6.553 1.00 97.06 97 GLU A O 1
ATOM 771 N N . ALA A 1 98 ? 10.275 3.432 -5.712 1.00 97.56 98 ALA A N 1
ATOM 772 C CA . ALA A 1 98 ? 8.896 3.681 -6.138 1.00 97.56 98 ALA A CA 1
ATOM 773 C C . ALA A 1 98 ? 8.293 4.915 -5.458 1.00 97.56 98 ALA A C 1
ATOM 775 O O . ALA A 1 98 ? 7.701 5.753 -6.137 1.00 97.56 98 ALA A O 1
ATOM 776 N N . LEU A 1 99 ? 8.470 5.057 -4.139 1.00 97.81 99 LEU A N 1
ATOM 777 C CA . LEU A 1 99 ? 8.021 6.229 -3.382 1.00 97.81 99 LEU A CA 1
ATOM 778 C C . LEU A 1 99 ? 8.636 7.520 -3.945 1.00 97.81 99 LEU A C 1
ATOM 780 O O . LEU A 1 99 ? 7.930 8.512 -4.115 1.00 97.81 99 LEU A O 1
ATOM 784 N N . ALA A 1 100 ? 9.925 7.500 -4.299 1.00 97.56 100 ALA A N 1
ATOM 785 C CA . ALA A 1 100 ? 10.600 8.646 -4.901 1.00 97.56 100 ALA A CA 1
ATOM 786 C C . ALA A 1 100 ? 10.029 9.005 -6.284 1.00 97.56 100 ALA A C 1
ATOM 788 O O . ALA A 1 100 ? 9.811 10.184 -6.562 1.00 97.56 100 ALA A O 1
ATOM 789 N N . ILE A 1 101 ? 9.744 8.014 -7.139 1.00 97.25 101 ILE A N 1
ATOM 790 C CA . ILE A 1 101 ? 9.101 8.240 -8.445 1.00 97.25 101 ILE A CA 1
ATOM 791 C C . ILE A 1 101 ? 7.684 8.800 -8.264 1.00 97.25 101 ILE A C 1
ATOM 793 O O . ILE A 1 101 ? 7.308 9.755 -8.944 1.00 97.25 101 ILE A O 1
ATOM 797 N N . MET A 1 102 ? 6.909 8.248 -7.330 1.00 97.31 102 MET A N 1
ATOM 798 C CA . MET A 1 102 ? 5.554 8.702 -7.002 1.00 97.31 102 MET A CA 1
ATOM 799 C C . MET A 1 102 ? 5.513 10.139 -6.466 1.00 97.31 102 MET A C 1
ATOM 801 O O . MET A 1 102 ? 4.595 10.894 -6.781 1.00 97.31 102 MET A O 1
ATOM 805 N N . ALA A 1 103 ? 6.532 10.549 -5.709 1.00 96.94 103 ALA A N 1
ATOM 806 C CA . ALA A 1 103 ? 6.642 11.900 -5.166 1.00 96.94 103 ALA A CA 1
ATOM 807 C C . ALA A 1 103 ? 6.985 12.974 -6.219 1.00 96.94 103 ALA A C 1
ATOM 809 O O . ALA A 1 103 ? 6.922 14.168 -5.917 1.00 96.94 103 ALA A O 1
ATOM 810 N N . GLN A 1 104 ? 7.353 12.590 -7.447 1.00 97.31 104 GLN A N 1
ATOM 811 C CA . GLN A 1 104 ? 7.658 13.555 -8.504 1.00 97.31 104 GLN A CA 1
ATOM 812 C C . GLN A 1 104 ? 6.407 14.368 -8.891 1.00 97.31 104 GLN A C 1
ATOM 814 O O . GLN A 1 104 ? 5.320 13.796 -9.003 1.00 97.31 104 GLN A O 1
ATOM 819 N N . PRO A 1 105 ? 6.532 15.678 -9.190 1.00 96.25 105 PRO A N 1
ATOM 820 C CA . PRO A 1 105 ? 5.384 16.532 -9.514 1.00 96.25 105 PRO A CA 1
ATOM 821 C C . PRO A 1 105 ? 4.506 16.024 -10.667 1.00 96.25 105 PRO A C 1
ATOM 823 O O . PRO A 1 105 ? 3.294 16.214 -10.646 1.00 96.25 105 PRO A O 1
ATOM 826 N N . SER A 1 106 ? 5.096 15.353 -11.659 1.00 95.44 106 SER A N 1
ATOM 827 C CA . SER A 1 106 ? 4.379 14.749 -12.791 1.00 95.44 106 SER A CA 1
ATOM 828 C C . SER A 1 106 ? 3.537 13.527 -12.407 1.00 95.44 106 SER A C 1
ATOM 830 O O . SER A 1 106 ? 2.591 13.202 -13.121 1.00 95.44 106 SER A O 1
ATOM 832 N N . ASN A 1 107 ? 3.864 12.864 -11.295 1.00 96.44 107 ASN A N 1
ATOM 833 C CA . ASN A 1 107 ? 3.238 11.620 -10.844 1.00 96.44 107 ASN A CA 1
ATOM 834 C C . ASN A 1 107 ? 2.344 11.814 -9.608 1.00 96.44 107 ASN A C 1
ATOM 836 O O . ASN A 1 107 ? 1.495 10.965 -9.342 1.00 96.44 107 ASN A O 1
ATOM 840 N N . VAL A 1 108 ? 2.477 12.935 -8.888 1.00 94.25 108 VAL A N 1
ATOM 841 C CA . VAL A 1 108 ? 1.793 13.165 -7.604 1.00 94.25 108 VAL A CA 1
ATOM 842 C C . VAL A 1 108 ? 0.270 13.034 -7.698 1.00 94.25 108 VAL A C 1
ATOM 844 O O . VAL A 1 108 ? -0.363 12.532 -6.776 1.00 94.25 108 VAL A O 1
ATOM 847 N N . SER A 1 109 ? -0.335 13.429 -8.821 1.00 96.56 109 SER A N 1
ATOM 848 C CA . SER A 1 109 ? -1.779 13.294 -9.040 1.00 96.56 109 SER A CA 1
ATOM 849 C C . SER A 1 109 ? -2.218 11.828 -9.111 1.00 96.56 109 SER A C 1
ATOM 851 O O . SER A 1 109 ? -3.229 11.461 -8.514 1.00 96.56 109 SER A O 1
ATOM 853 N N . MET A 1 110 ? -1.439 10.980 -9.787 1.00 96.50 110 MET A N 1
ATOM 854 C CA . MET A 1 110 ? -1.653 9.532 -9.840 1.00 96.50 110 MET A CA 1
ATOM 855 C C . MET A 1 110 ? -1.471 8.913 -8.451 1.00 96.50 110 MET A C 1
ATOM 857 O O . MET A 1 110 ? -2.334 8.166 -7.997 1.00 96.50 110 MET A O 1
ATOM 861 N N . SER A 1 111 ? -0.406 9.277 -7.737 1.00 97.06 111 SER A N 1
ATOM 862 C CA . SER A 1 111 ? -0.112 8.731 -6.408 1.00 97.06 111 SER A CA 1
ATOM 863 C C . SER A 1 111 ? -1.158 9.118 -5.362 1.00 97.06 111 SER A C 1
ATOM 865 O O . SER A 1 111 ? -1.592 8.268 -4.587 1.00 97.06 111 SER A O 1
ATOM 867 N N . LEU A 1 112 ? -1.624 10.371 -5.370 1.00 96.94 112 LEU A N 1
ATOM 868 C CA . LEU A 1 112 ? -2.702 10.826 -4.488 1.00 96.94 112 LEU A CA 1
ATOM 869 C C . LEU A 1 112 ? -4.028 10.134 -4.793 1.00 96.94 112 LEU A C 1
ATOM 871 O O . LEU A 1 112 ? -4.771 9.828 -3.863 1.00 96.94 112 LEU A O 1
ATOM 875 N N . LYS A 1 113 ? -4.315 9.855 -6.071 1.00 97.75 113 LYS A N 1
ATOM 876 C CA . LYS A 1 113 ? -5.495 9.076 -6.448 1.00 97.75 113 LYS A CA 1
ATOM 877 C C . LYS A 1 113 ? -5.445 7.673 -5.839 1.00 97.75 113 LYS A C 1
ATOM 879 O O . LYS A 1 113 ? -6.397 7.286 -5.175 1.00 97.75 113 LYS A O 1
ATOM 884 N N . HIS A 1 114 ? -4.330 6.954 -5.990 1.00 98.25 114 HIS A N 1
ATOM 885 C CA . HIS A 1 114 ? -4.169 5.621 -5.387 1.00 98.25 114 HIS A CA 1
ATOM 886 C C . HIS A 1 114 ? -4.289 5.641 -3.866 1.00 98.25 114 HIS A C 1
ATOM 888 O O . HIS A 1 114 ? -4.941 4.773 -3.294 1.00 98.25 114 HIS A O 1
ATOM 894 N N . LEU A 1 115 ? -3.687 6.633 -3.205 1.00 98.00 115 LEU A N 1
ATOM 895 C CA . LEU A 1 115 ? -3.809 6.786 -1.757 1.00 98.00 115 LEU A CA 1
ATOM 896 C C . LEU A 1 115 ? -5.265 7.032 -1.334 1.00 98.00 115 LEU A C 1
ATOM 898 O O . LEU A 1 115 ? -5.726 6.428 -0.368 1.00 98.00 115 LEU A O 1
ATOM 902 N N . GLY A 1 116 ? -5.985 7.888 -2.065 1.00 96.69 116 GLY A N 1
ATOM 903 C CA . GLY A 1 116 ? -7.412 8.131 -1.856 1.00 96.69 116 GLY A CA 1
ATOM 904 C C . GLY A 1 116 ? -8.234 6.853 -2.001 1.00 96.69 116 GLY A C 1
ATOM 905 O O . GLY A 1 116 ? -8.960 6.498 -1.077 1.00 96.69 116 GLY A O 1
ATOM 906 N N . ASP A 1 117 ? -8.029 6.119 -3.096 1.00 97.06 117 ASP A N 1
ATOM 907 C CA . ASP A 1 117 ? -8.729 4.865 -3.381 1.00 97.06 117 ASP A CA 1
ATOM 908 C C . ASP A 1 117 ? -8.481 3.803 -2.286 1.00 97.06 117 ASP A C 1
ATOM 910 O O . ASP A 1 117 ? -9.416 3.117 -1.875 1.00 97.06 117 ASP A O 1
ATOM 914 N N . ILE A 1 118 ? -7.249 3.685 -1.767 1.00 97.25 118 ILE A N 1
ATOM 915 C CA . ILE A 1 118 ? -6.908 2.775 -0.653 1.00 97.25 118 ILE A CA 1
ATOM 916 C C . ILE A 1 118 ? -7.659 3.163 0.623 1.00 97.25 118 ILE A C 1
ATOM 918 O O . ILE A 1 118 ? -8.236 2.315 1.302 1.00 97.25 118 ILE A O 1
ATOM 922 N N . VAL A 1 119 ? -7.627 4.448 0.973 1.00 96.19 119 VAL A N 1
ATOM 923 C CA . VAL A 1 119 ? -8.278 4.968 2.178 1.00 96.19 119 VAL A CA 1
ATOM 924 C C . VAL A 1 119 ? -9.794 4.792 2.094 1.00 96.19 119 VAL A C 1
ATOM 926 O O . VAL A 1 119 ? -10.421 4.428 3.091 1.00 96.19 119 VAL A O 1
ATOM 929 N N . ASP A 1 120 ? -10.372 5.020 0.916 1.00 94.31 120 ASP A N 1
ATOM 930 C CA . ASP A 1 120 ? -11.786 4.790 0.645 1.00 94.31 120 ASP A CA 1
ATOM 931 C C . ASP A 1 120 ? -12.166 3.320 0.813 1.00 94.31 120 ASP A C 1
ATOM 933 O O . ASP A 1 120 ? -13.125 3.035 1.532 1.00 94.31 120 ASP A O 1
ATOM 937 N N . ASP A 1 121 ? -11.394 2.395 0.235 1.00 96.00 121 ASP A N 1
ATOM 938 C CA . ASP A 1 121 ? -11.644 0.958 0.377 1.00 96.00 121 ASP A CA 1
ATOM 939 C C . ASP A 1 121 ? -11.568 0.513 1.842 1.00 96.00 121 ASP A C 1
ATOM 941 O O . ASP A 1 121 ? -12.446 -0.210 2.315 1.00 96.00 121 ASP A O 1
ATOM 945 N N . ILE A 1 122 ? -10.560 0.973 2.595 1.00 96.25 122 ILE A N 1
ATOM 946 C CA . ILE A 1 122 ? -10.413 0.625 4.017 1.00 96.25 122 ILE A CA 1
ATOM 947 C C . ILE A 1 122 ? -11.642 1.081 4.809 1.00 96.25 122 ILE A C 1
ATOM 949 O O . ILE A 1 122 ? -12.203 0.298 5.575 1.00 96.25 122 ILE A O 1
ATOM 953 N N . TRP A 1 123 ? -12.089 2.328 4.632 1.00 93.75 123 TRP A N 1
ATOM 954 C CA . TRP A 1 123 ? -13.269 2.833 5.339 1.00 93.75 123 TRP A CA 1
ATOM 955 C C . TRP A 1 123 ? -14.561 2.141 4.898 1.00 93.75 123 TRP A C 1
ATOM 957 O O . TRP A 1 123 ? -15.407 1.836 5.743 1.00 93.75 123 TRP A O 1
ATOM 967 N N . TYR A 1 124 ? -14.695 1.855 3.601 1.00 93.38 124 TYR A N 1
ATOM 968 C CA . TYR A 1 124 ? -15.827 1.121 3.044 1.00 93.38 124 TYR A CA 1
ATOM 969 C C . TYR A 1 124 ? -15.94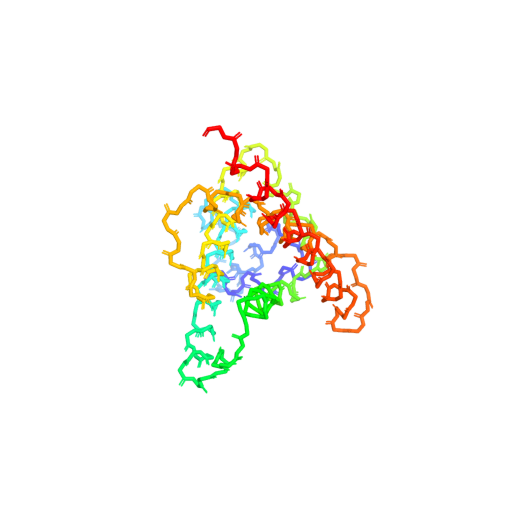4 -0.273 3.672 1.00 93.38 124 TYR A C 1
ATOM 971 O O . TYR A 1 124 ? -16.984 -0.607 4.245 1.00 93.38 124 TYR A O 1
ATOM 979 N N . TYR A 1 125 ? -14.861 -1.054 3.657 1.00 94.88 125 TYR A N 1
ATOM 980 C CA . TYR A 1 125 ? -14.844 -2.408 4.213 1.00 94.88 125 TYR A CA 1
ATOM 981 C C . TYR A 1 125 ? -14.862 -2.447 5.744 1.00 94.88 125 TYR A C 1
ATOM 983 O O . TYR A 1 125 ? -15.359 -3.411 6.330 1.00 94.88 125 TYR A O 1
ATOM 991 N N . ALA A 1 126 ? -14.401 -1.391 6.419 1.00 93.19 126 ALA A N 1
ATOM 992 C CA . ALA A 1 126 ? -14.582 -1.247 7.862 1.00 93.19 126 ALA A CA 1
ATOM 993 C C . ALA A 1 126 ? -16.062 -1.033 8.248 1.00 93.19 126 ALA A C 1
ATOM 995 O O . ALA A 1 126 ? -16.449 -1.290 9.393 1.00 93.19 126 ALA A O 1
ATOM 996 N N . GLY A 1 127 ? -16.903 -0.629 7.287 1.00 88.25 127 GLY A N 1
ATOM 997 C CA . GLY A 1 127 ? -18.339 -0.422 7.455 1.00 88.25 127 GLY A CA 1
ATOM 998 C C . GLY A 1 127 ? -18.722 1.015 7.812 1.00 88.25 127 GLY A C 1
ATOM 999 O O . GLY A 1 127 ? -19.813 1.231 8.343 1.00 88.25 127 GLY A O 1
ATOM 1000 N N . ASP A 1 128 ? -17.852 1.998 7.555 1.00 79.12 128 ASP A N 1
ATOM 1001 C CA . ASP A 1 128 ? -18.171 3.408 7.789 1.00 79.12 128 ASP A CA 1
ATOM 1002 C C . ASP A 1 128 ? -19.218 3.893 6.779 1.00 79.12 128 ASP A C 1
ATOM 1004 O O . ASP A 1 128 ? -18.983 3.924 5.573 1.00 79.12 128 ASP A O 1
ATOM 1008 N N . ARG A 1 129 ? -20.397 4.275 7.282 1.00 65.44 129 ARG A N 1
ATOM 1009 C CA . ARG A 1 129 ? -21.504 4.827 6.478 1.00 65.44 129 ARG A CA 1
ATOM 1010 C C . ARG A 1 129 ? -21.785 6.302 6.784 1.00 65.44 129 ARG A C 1
ATOM 1012 O O . ARG A 1 129 ? -22.853 6.795 6.436 1.00 65.44 129 ARG A O 1
ATOM 1019 N N . SER A 1 130 ? -20.873 6.999 7.469 1.00 57.59 130 SER A N 1
ATOM 1020 C CA . SER A 1 130 ? -21.069 8.393 7.887 1.00 57.59 130 SER A CA 1
ATOM 1021 C C . SER A 1 130 ? -21.139 9.358 6.685 1.00 57.59 130 SER A C 1
ATOM 1023 O O . SER A 1 130 ? -20.168 9.431 5.932 1.00 57.59 130 SER A O 1
ATOM 1025 N N . PRO A 1 131 ? -22.214 10.159 6.537 1.00 51.00 131 PRO A N 1
ATOM 1026 C CA . PRO A 1 131 ? -22.310 11.225 5.533 1.00 51.00 131 PRO A CA 1
ATOM 1027 C C . PRO A 1 131 ? -21.762 12.590 6.015 1.00 51.00 131 PRO A C 1
ATOM 1029 O O . PRO A 1 131 ? -21.925 13.595 5.328 1.00 51.00 131 PRO A O 1
ATOM 1032 N N . ASP A 1 132 ? -21.131 12.653 7.192 1.00 54.53 132 ASP A N 1
ATOM 1033 C CA . ASP A 1 132 ? -20.869 13.916 7.900 1.00 54.53 132 ASP A CA 1
ATOM 1034 C C . ASP A 1 132 ? -19.515 14.566 7.564 1.00 54.53 132 ASP A C 1
ATOM 1036 O O . ASP A 1 132 ? -18.616 13.924 7.028 1.00 54.53 132 ASP A O 1
ATOM 1040 N N . MET A 1 133 ? -19.310 15.819 8.006 1.00 52.19 133 MET A N 1
ATOM 1041 C CA . MET A 1 133 ? -18.023 16.558 7.985 1.00 52.19 133 MET A CA 1
ATOM 1042 C C . MET A 1 133 ? -16.814 15.740 8.492 1.00 52.19 133 MET A C 1
ATOM 1044 O O . MET A 1 133 ? -15.674 15.994 8.107 1.00 52.19 133 MET A O 1
ATOM 1048 N N . ASN A 1 134 ? -17.066 14.716 9.311 1.00 70.06 134 ASN A N 1
ATOM 1049 C CA . ASN A 1 134 ? -16.084 13.744 9.787 1.00 70.06 134 ASN A CA 1
ATOM 1050 C C . ASN A 1 134 ? -15.454 12.901 8.650 1.00 70.06 134 ASN A C 1
ATOM 1052 O O . ASN A 1 134 ? -14.389 12.319 8.832 1.00 70.06 134 ASN A O 1
ATOM 1056 N N . TRP A 1 135 ? -16.077 12.844 7.469 1.00 73.75 135 TRP A N 1
ATOM 1057 C CA . TRP A 1 135 ? -15.629 12.084 6.296 1.00 73.75 135 TRP A CA 1
ATOM 1058 C C . TRP A 1 135 ? -14.253 12.536 5.796 1.00 73.75 135 TRP A C 1
ATOM 1060 O O . TRP A 1 135 ? -13.352 11.707 5.650 1.00 73.75 135 TRP A O 1
ATOM 1070 N N . TYR A 1 136 ? -14.063 13.848 5.597 1.00 80.19 136 TYR A N 1
ATOM 1071 C CA . TYR A 1 136 ? -12.797 14.403 5.104 1.00 80.19 136 TYR A CA 1
ATOM 1072 C C . TYR A 1 136 ? -11.683 14.253 6.139 1.00 80.19 136 TYR A C 1
ATOM 1074 O O . TYR A 1 136 ? -10.573 13.854 5.794 1.00 80.19 136 TYR A O 1
ATOM 1082 N N . THR A 1 137 ? -11.978 14.517 7.415 1.00 84.56 137 THR A N 1
ATOM 1083 C CA . THR A 1 137 ? -10.995 14.382 8.496 1.00 84.56 137 THR A CA 1
ATOM 1084 C C . THR A 1 137 ? -10.559 12.931 8.675 1.00 84.56 137 THR A C 1
ATOM 1086 O O . THR A 1 137 ? -9.360 12.672 8.683 1.00 84.56 137 THR A O 1
ATOM 1089 N N . LYS A 1 138 ? -11.494 11.971 8.727 1.00 86.06 138 LYS A N 1
ATOM 1090 C CA . LYS A 1 138 ? -11.183 10.532 8.810 1.00 86.06 138 LYS A CA 1
ATOM 1091 C C . LYS A 1 138 ? -10.254 10.078 7.686 1.00 86.06 138 LYS A C 1
ATOM 1093 O O . LYS A 1 138 ? -9.283 9.364 7.934 1.00 86.06 138 LYS A O 1
ATOM 1098 N N . ARG A 1 139 ? -10.541 10.499 6.453 1.00 89.81 139 ARG A N 1
ATOM 1099 C CA . ARG A 1 139 ? -9.758 10.124 5.270 1.00 89.81 139 ARG A CA 1
ATOM 1100 C C . ARG A 1 139 ? -8.393 10.777 5.254 1.00 89.81 139 ARG A C 1
ATOM 1102 O O . ARG A 1 139 ? -7.406 10.084 5.051 1.00 89.81 139 ARG A O 1
ATOM 1109 N N . ALA A 1 140 ? -8.320 12.075 5.539 1.00 91.62 140 ALA A N 1
ATOM 1110 C CA . ALA A 1 140 ? -7.049 12.783 5.635 1.00 91.62 140 ALA A CA 1
ATOM 1111 C C . ALA A 1 140 ? -6.157 12.187 6.736 1.00 91.62 140 ALA A C 1
ATOM 1113 O O . ALA A 1 140 ? -4.968 11.964 6.516 1.00 91.62 140 ALA A O 1
ATOM 1114 N N . SER A 1 141 ? -6.730 11.870 7.901 1.00 92.94 141 SER A N 1
ATOM 1115 C CA . SER A 1 141 ? -6.004 11.219 8.990 1.00 92.94 141 SER A CA 1
ATOM 1116 C C . SER A 1 141 ? -5.524 9.823 8.601 1.00 92.94 141 SER A C 1
ATOM 1118 O O . SER A 1 141 ? -4.348 9.527 8.794 1.00 92.94 141 SER A O 1
ATOM 1120 N N . LEU A 1 142 ? -6.383 8.978 8.019 1.00 95.25 142 LEU A N 1
ATOM 1121 C CA . LEU A 1 142 ? -5.971 7.635 7.603 1.00 95.25 142 LEU A CA 1
ATOM 1122 C C . LEU A 1 142 ? -4.932 7.676 6.474 1.00 95.25 142 LEU A C 1
ATOM 1124 O O . LEU A 1 142 ? -3.975 6.913 6.523 1.00 95.25 142 LEU A O 1
ATOM 1128 N N . ALA A 1 143 ? -5.056 8.599 5.518 1.00 96.88 143 ALA A N 1
ATOM 1129 C CA . ALA A 1 143 ? -4.060 8.820 4.471 1.00 96.88 143 ALA A CA 1
ATOM 1130 C C . ALA A 1 143 ? -2.692 9.189 5.065 1.00 96.88 143 ALA A C 1
ATOM 1132 O O . ALA A 1 143 ? -1.669 8.636 4.666 1.00 96.88 143 ALA A O 1
ATOM 1133 N N . ALA A 1 144 ? -2.666 10.088 6.055 1.00 96.81 144 ALA A N 1
ATOM 1134 C CA . ALA A 1 144 ? -1.436 10.471 6.741 1.00 96.81 144 ALA A CA 1
ATOM 1135 C C . ALA A 1 144 ? -0.823 9.300 7.527 1.00 96.81 144 ALA A C 1
ATOM 1137 O O . ALA A 1 144 ? 0.390 9.093 7.470 1.00 96.81 144 ALA A O 1
ATOM 1138 N N . VAL A 1 145 ? -1.652 8.520 8.232 1.00 97.94 145 VAL A N 1
ATOM 1139 C CA . VAL A 1 145 ? -1.212 7.314 8.949 1.00 97.94 145 VAL A CA 1
ATOM 1140 C C . VAL A 1 145 ? -0.638 6.290 7.971 1.00 97.94 145 VAL A C 1
ATOM 1142 O O . VAL A 1 145 ? 0.486 5.843 8.175 1.00 97.94 145 VAL A O 1
ATOM 1145 N N . TYR A 1 146 ? -1.364 5.970 6.895 1.00 98.38 146 TYR A N 1
ATOM 1146 C CA . TYR A 1 146 ? -0.944 5.005 5.880 1.00 98.38 146 TYR A CA 1
ATOM 1147 C C . TYR A 1 146 ? 0.413 5.385 5.287 1.00 98.38 146 TYR A C 1
ATOM 1149 O O . TYR A 1 146 ? 1.348 4.593 5.352 1.00 98.38 146 TYR A O 1
ATOM 1157 N N . SER A 1 147 ? 0.553 6.616 4.785 1.00 98.00 147 SER A N 1
ATOM 1158 C CA . SER A 1 147 ? 1.794 7.082 4.157 1.00 98.00 147 SER A CA 1
ATOM 1159 C C . SER A 1 147 ? 2.976 7.083 5.129 1.00 98.00 147 SER A C 1
ATOM 1161 O O . SER A 1 147 ? 4.087 6.703 4.761 1.00 98.00 147 SER A O 1
ATOM 1163 N N . ALA A 1 148 ? 2.755 7.472 6.391 1.00 98.19 148 ALA A N 1
ATOM 1164 C CA . ALA A 1 148 ? 3.802 7.438 7.409 1.00 98.19 148 ALA A CA 1
ATOM 1165 C C . ALA A 1 148 ? 4.227 6.001 7.747 1.00 98.19 148 ALA A C 1
ATOM 1167 O O . ALA A 1 148 ? 5.419 5.732 7.895 1.00 98.19 148 ALA A O 1
ATOM 1168 N N . THR A 1 149 ? 3.270 5.078 7.867 1.00 98.56 149 THR A N 1
ATOM 1169 C CA . THR A 1 149 ? 3.546 3.663 8.137 1.00 98.56 149 THR A CA 1
ATOM 1170 C C . THR A 1 149 ? 4.223 2.988 6.948 1.00 98.56 149 THR A C 1
ATOM 1172 O O . THR A 1 149 ? 5.168 2.235 7.151 1.00 98.56 149 THR A O 1
ATOM 1175 N N . GLU A 1 150 ? 3.803 3.285 5.718 1.00 98.38 150 GLU A N 1
ATOM 1176 C CA . GLU A 1 150 ? 4.430 2.770 4.499 1.00 98.38 150 GLU A CA 1
ATOM 1177 C C . GLU A 1 150 ? 5.895 3.205 4.400 1.00 98.38 150 GLU A C 1
ATOM 1179 O O . GLU A 1 150 ? 6.769 2.376 4.150 1.00 98.38 150 GLU A O 1
ATOM 1184 N N . LEU A 1 151 ? 6.184 4.482 4.670 1.00 98.12 151 LEU A N 1
ATOM 1185 C CA . LEU A 1 151 ? 7.555 4.979 4.711 1.00 98.12 151 LEU A CA 1
ATOM 1186 C C . LEU A 1 151 ? 8.368 4.301 5.823 1.00 98.12 151 LEU A C 1
ATOM 1188 O O . LEU A 1 151 ? 9.494 3.869 5.574 1.00 98.12 151 LEU A O 1
ATOM 1192 N N . TYR A 1 152 ? 7.795 4.174 7.025 1.00 98.38 152 TYR A N 1
ATOM 1193 C CA . TYR A 1 152 ? 8.434 3.493 8.155 1.00 98.38 152 TYR A CA 1
ATOM 1194 C C . TYR A 1 152 ? 8.803 2.044 7.808 1.00 98.38 152 TYR A C 1
ATOM 1196 O O . TYR A 1 152 ? 9.927 1.616 8.062 1.00 98.38 152 TYR A O 1
ATOM 1204 N N . MET A 1 153 ? 7.892 1.323 7.148 1.00 98.44 153 MET A N 1
ATOM 1205 C CA . MET A 1 153 ? 8.077 -0.069 6.737 1.00 98.44 153 MET A CA 1
ATOM 1206 C C . MET A 1 153 ? 9.309 -0.270 5.851 1.00 98.44 153 MET A C 1
ATOM 1208 O O . MET A 1 153 ? 9.949 -1.315 5.919 1.00 98.44 153 MET A O 1
ATOM 1212 N N . THR A 1 154 ? 9.688 0.732 5.049 1.00 97.94 154 THR A N 1
ATOM 1213 C CA . THR A 1 154 ? 10.882 0.638 4.192 1.00 97.94 154 THR A CA 1
ATOM 1214 C C . THR A 1 154 ? 12.201 0.569 4.963 1.00 97.94 154 THR A C 1
ATOM 1216 O O . THR A 1 154 ? 13.211 0.157 4.398 1.00 97.94 154 THR A O 1
ATOM 1219 N N . GLN A 1 155 ? 12.200 0.989 6.230 1.00 97.62 155 GLN A N 1
ATOM 1220 C CA . GLN A 1 155 ? 13.378 1.026 7.101 1.00 97.62 155 GLN A CA 1
ATOM 1221 C C . GLN A 1 155 ? 13.319 -0.027 8.215 1.00 97.62 155 GLN A C 1
ATOM 1223 O O . GLN A 1 155 ? 14.271 -0.166 8.983 1.00 97.62 155 GLN A O 1
ATOM 1228 N N . ASP A 1 156 ? 12.209 -0.755 8.331 1.00 98.00 156 ASP A N 1
ATOM 1229 C CA . ASP A 1 156 ? 12.008 -1.744 9.379 1.00 98.00 156 ASP A CA 1
ATOM 1230 C C . ASP A 1 156 ? 12.722 -3.060 9.034 1.00 98.00 156 ASP A C 1
ATOM 1232 O O . ASP A 1 156 ? 12.452 -3.700 8.018 1.00 98.00 156 ASP A O 1
ATOM 1236 N N . LEU A 1 157 ? 13.657 -3.453 9.900 1.00 96.75 157 LEU A N 1
ATOM 1237 C CA . LEU A 1 157 ? 14.442 -4.686 9.792 1.00 96.75 157 LEU A CA 1
ATOM 1238 C C . LEU A 1 157 ? 13.973 -5.770 10.774 1.00 96.75 157 LEU A C 1
ATOM 1240 O O . LEU A 1 157 ? 14.612 -6.817 10.890 1.00 96.75 157 LEU A O 1
ATOM 1244 N N . SER A 1 158 ? 12.900 -5.511 11.524 1.00 97.88 158 SER A N 1
ATOM 1245 C CA . SER A 1 158 ? 12.342 -6.464 12.475 1.00 97.88 158 SER A CA 1
ATOM 1246 C C . SER A 1 158 ? 11.691 -7.656 11.769 1.00 97.88 158 SER A C 1
ATOM 1248 O O . SER A 1 158 ? 11.233 -7.571 10.626 1.00 97.88 158 SER A O 1
ATOM 1250 N N . SER A 1 159 ? 11.653 -8.798 12.458 1.00 96.50 159 SER A N 1
ATOM 1251 C CA . SER A 1 159 ? 11.024 -10.013 11.938 1.00 96.50 159 SER A CA 1
ATOM 1252 C C . SER A 1 159 ? 9.562 -9.756 11.584 1.00 96.50 159 SER A C 1
ATOM 1254 O O . SER A 1 159 ? 8.796 -9.275 12.417 1.00 96.50 159 SER A O 1
ATOM 1256 N N . ASP A 1 160 ? 9.202 -10.083 10.343 1.00 94.50 160 ASP A N 1
ATOM 1257 C CA . ASP A 1 160 ? 7.861 -9.904 9.776 1.00 94.50 160 ASP A CA 1
ATOM 1258 C C . ASP A 1 160 ? 7.262 -8.490 9.946 1.00 94.50 160 ASP A C 1
ATOM 1260 O O . ASP A 1 160 ? 6.046 -8.311 9.923 1.00 94.50 160 ASP A O 1
ATOM 1264 N N . TYR A 1 161 ? 8.118 -7.465 10.057 1.00 97.75 161 TYR A N 1
ATOM 1265 C CA . TYR A 1 161 ? 7.725 -6.057 10.189 1.00 97.75 161 TYR A CA 1
ATOM 1266 C C . TYR A 1 161 ? 6.904 -5.751 11.455 1.00 97.75 161 TYR A C 1
ATOM 1268 O O . TYR A 1 161 ? 6.036 -4.872 11.459 1.00 97.75 161 TYR A O 1
ATOM 1276 N N . ILE A 1 162 ? 7.173 -6.464 12.554 1.00 97.69 162 ILE A N 1
ATOM 1277 C CA . ILE A 1 162 ? 6.451 -6.284 13.822 1.00 97.69 162 ILE A CA 1
ATOM 1278 C C . ILE A 1 162 ? 6.559 -4.851 14.375 1.00 97.69 162 ILE A C 1
ATOM 1280 O O . ILE A 1 162 ? 5.616 -4.348 14.990 1.00 97.69 162 ILE A O 1
ATOM 1284 N N . GLU A 1 163 ? 7.675 -4.151 14.146 1.00 98.31 163 GLU A N 1
ATOM 1285 C CA . GLU A 1 163 ? 7.813 -2.751 14.564 1.00 98.31 163 GLU A CA 1
ATOM 1286 C C . GLU A 1 163 ? 6.963 -1.803 13.707 1.00 98.31 163 GLU A C 1
ATOM 1288 O O . GLU A 1 163 ? 6.388 -0.847 14.237 1.00 98.31 163 GLU A O 1
ATOM 1293 N N . THR A 1 164 ? 6.783 -2.102 12.418 1.00 98.56 164 THR A N 1
ATOM 1294 C CA . THR A 1 164 ? 5.835 -1.400 11.541 1.00 98.56 164 THR A CA 1
ATOM 1295 C C . THR A 1 164 ? 4.398 -1.586 12.020 1.00 98.56 164 THR A C 1
ATOM 1297 O O . THR A 1 164 ? 3.649 -0.609 12.094 1.00 98.56 164 THR A O 1
ATOM 1300 N N . GLU A 1 165 ? 4.005 -2.800 12.411 1.00 97.69 165 GLU A N 1
ATOM 1301 C CA . GLU A 1 165 ? 2.653 -3.056 12.923 1.00 97.69 165 GLU A CA 1
ATOM 1302 C C . GLU A 1 165 ? 2.385 -2.281 14.230 1.00 97.69 165 GLU A C 1
ATOM 1304 O O . GLU A 1 165 ? 1.341 -1.639 14.400 1.00 97.69 165 GLU A O 1
ATOM 1309 N N . LYS A 1 166 ? 3.365 -2.255 15.146 1.00 98.06 166 LYS A N 1
ATOM 1310 C CA . LYS A 1 166 ? 3.304 -1.439 16.372 1.00 98.06 166 LYS A CA 1
ATOM 1311 C C . LYS A 1 166 ? 3.279 0.056 16.066 1.00 98.06 166 LYS A C 1
ATOM 1313 O O . LYS A 1 166 ? 2.617 0.826 16.765 1.00 98.06 166 LYS A O 1
ATOM 1318 N N . PHE A 1 167 ? 4.029 0.506 15.061 1.00 98.31 167 PHE A N 1
ATOM 1319 C CA . PHE A 1 167 ? 4.007 1.895 14.610 1.00 98.31 167 PHE A CA 1
ATOM 1320 C C . PHE A 1 167 ? 2.621 2.281 14.076 1.00 98.31 167 PHE A C 1
ATOM 1322 O O . PHE A 1 167 ? 2.069 3.289 14.520 1.00 98.31 167 PHE A O 1
ATOM 1329 N N . LEU A 1 168 ? 2.018 1.444 13.227 1.00 98.31 168 LEU A N 1
ATOM 1330 C CA . LEU A 1 168 ? 0.645 1.611 12.746 1.00 98.31 168 LEU A CA 1
ATOM 1331 C C . LEU A 1 168 ? -0.348 1.739 13.906 1.00 98.31 168 LEU A C 1
ATOM 1333 O O . LEU A 1 168 ? -1.128 2.688 13.954 1.00 98.31 168 LEU A O 1
ATOM 1337 N N . GLN A 1 169 ? -0.285 0.820 14.873 1.00 96.44 169 GLN A N 1
ATOM 1338 C CA . GLN A 1 169 ? -1.181 0.828 16.029 1.00 96.44 169 GLN A CA 1
ATOM 1339 C C . GLN A 1 169 ? -1.084 2.129 16.836 1.00 96.44 169 GLN A C 1
ATOM 1341 O O . GLN A 1 169 ? -2.112 2.695 17.209 1.00 96.44 169 GLN A O 1
ATOM 1346 N N . ARG A 1 170 ? 0.134 2.637 17.074 1.00 96.19 170 ARG A N 1
ATOM 1347 C CA . ARG A 1 170 ? 0.341 3.921 17.766 1.00 96.19 170 ARG A CA 1
ATOM 1348 C C . ARG A 1 170 ? -0.270 5.085 16.987 1.00 96.19 170 ARG A C 1
ATOM 1350 O O . ARG A 1 170 ? -1.018 5.873 17.554 1.00 96.19 170 ARG A O 1
ATOM 1357 N N . ARG A 1 171 ? -0.004 5.165 15.680 1.00 95.75 171 ARG A N 1
ATOM 1358 C CA . ARG A 1 171 ? -0.489 6.252 14.813 1.00 95.75 171 ARG A CA 1
ATOM 1359 C C . ARG A 1 171 ? -2.009 6.270 14.657 1.00 95.75 171 ARG A C 1
ATOM 1361 O O . ARG A 1 171 ? -2.596 7.349 14.651 1.00 95.75 171 ARG A O 1
ATOM 1368 N N . LEU A 1 172 ? -2.653 5.105 14.594 1.00 93.44 172 LEU A N 1
ATOM 1369 C CA . LEU A 1 172 ? -4.116 5.014 14.618 1.00 93.44 172 LEU A CA 1
ATOM 1370 C C . LEU A 1 172 ? -4.696 5.483 15.961 1.00 93.44 172 LEU A C 1
ATOM 1372 O O . LEU A 1 172 ? -5.712 6.177 15.972 1.00 93.44 172 LEU A O 1
ATOM 1376 N N . GLY A 1 173 ? -4.033 5.167 17.079 1.00 89.00 173 GLY A N 1
ATOM 1377 C CA . GLY A 1 173 ? -4.404 5.678 18.402 1.00 89.00 173 GLY A CA 1
ATOM 1378 C C . GLY A 1 173 ? -4.338 7.206 18.487 1.00 89.00 173 GLY A C 1
ATOM 1379 O O . GLY A 1 173 ? -5.291 7.841 18.944 1.00 89.00 173 GLY A O 1
ATOM 1380 N N . ASP A 1 174 ? -3.261 7.802 17.971 1.00 85.81 174 ASP A N 1
ATOM 1381 C CA . ASP A 1 174 ? -3.090 9.260 17.925 1.00 85.81 174 ASP A CA 1
ATOM 1382 C C . ASP A 1 174 ? -4.170 9.933 17.056 1.00 85.81 174 ASP A C 1
ATOM 1384 O O . ASP A 1 174 ? -4.757 10.945 17.442 1.00 85.81 174 ASP A O 1
ATOM 1388 N N . ALA A 1 175 ? -4.484 9.351 15.894 1.00 80.00 175 ALA A N 1
ATOM 1389 C CA . ALA A 1 175 ? -5.513 9.864 14.990 1.00 80.00 175 ALA A CA 1
ATOM 1390 C C . ALA A 1 175 ? -6.926 9.799 15.601 1.00 80.00 175 ALA A C 1
ATOM 1392 O O . ALA A 1 175 ? -7.700 10.753 15.483 1.00 80.00 175 ALA A O 1
ATOM 1393 N N . ALA A 1 176 ? -7.259 8.707 16.297 1.00 72.19 176 ALA A N 1
ATOM 1394 C CA . ALA A 1 176 ? -8.535 8.564 16.998 1.00 72.19 176 ALA A CA 1
ATOM 1395 C C . ALA A 1 176 ? -8.706 9.628 18.099 1.00 72.19 176 ALA A C 1
ATOM 1397 O O . ALA A 1 176 ? -9.785 10.213 18.250 1.00 72.19 176 ALA A O 1
ATOM 1398 N N . TRP A 1 177 ? -7.627 9.938 18.827 1.00 55.44 177 TRP A N 1
ATOM 1399 C CA . TRP A 1 177 ? -7.621 11.008 19.825 1.00 55.44 177 TRP A CA 1
ATOM 1400 C C . TRP A 1 177 ? -7.900 12.386 19.201 1.00 55.44 177 TRP A C 1
ATOM 1402 O O . TRP A 1 177 ? -8.744 13.132 19.713 1.00 55.44 177 TRP A O 1
ATOM 1412 N N . ILE A 1 178 ? -7.286 12.700 18.054 1.00 59.84 178 ILE A N 1
ATOM 1413 C CA . ILE A 1 178 ? -7.538 13.954 17.320 1.00 59.84 178 ILE A CA 1
ATOM 1414 C C . ILE A 1 178 ? -9.018 14.069 16.919 1.00 59.84 178 ILE A C 1
ATOM 1416 O O . ILE A 1 178 ? -9.635 15.111 17.155 1.00 59.84 178 ILE A O 1
ATOM 1420 N N . GLY A 1 179 ? -9.611 12.994 16.388 1.00 59.50 179 GLY A N 1
ATOM 1421 C CA . GLY A 1 179 ? -11.029 12.958 16.011 1.00 59.50 179 GLY A CA 1
ATOM 1422 C C . GLY A 1 179 ? -11.976 13.225 17.188 1.00 59.50 179 GLY A C 1
ATOM 1423 O O . GLY A 1 179 ? -12.902 14.028 17.074 1.00 59.50 179 GLY A O 1
ATOM 1424 N N . SER A 1 180 ? -11.713 12.617 18.350 1.00 58.03 180 SER A N 1
ATOM 1425 C CA . SER A 1 180 ? -12.524 12.831 19.562 1.00 58.03 180 SER A CA 1
ATOM 1426 C C . SER A 1 180 ? -12.434 14.263 20.113 1.00 58.03 180 SER A C 1
ATOM 1428 O O . SER A 1 180 ? -13.442 14.827 20.541 1.00 58.03 180 SER A O 1
ATOM 1430 N N . THR A 1 181 ? -11.252 14.884 20.043 1.00 54.81 181 THR A N 1
ATOM 1431 C CA . THR A 1 181 ? -11.011 16.239 20.567 1.00 54.81 181 THR A CA 1
ATOM 1432 C C . THR A 1 181 ? -11.596 17.316 19.649 1.00 54.81 181 THR A C 1
ATOM 1434 O O . THR A 1 181 ? -12.139 18.314 20.128 1.00 54.81 181 THR A O 1
ATOM 1437 N N . ALA A 1 182 ? -11.543 17.109 18.328 1.00 51.94 182 ALA A N 1
ATOM 1438 C CA . ALA A 1 182 ? -12.183 17.991 17.353 1.00 51.94 182 ALA A CA 1
ATOM 1439 C C . ALA A 1 182 ? -13.712 18.017 17.531 1.00 51.94 182 ALA A C 1
ATOM 1441 O O . ALA A 1 182 ? -14.318 19.089 17.519 1.00 51.94 182 ALA A O 1
ATOM 1442 N N . ASN A 1 183 ? -14.324 16.858 17.802 1.00 52.72 183 ASN A N 1
ATOM 1443 C CA . ASN A 1 183 ? -15.769 16.751 18.003 1.00 52.72 183 ASN A CA 1
ATOM 1444 C C . ASN A 1 183 ? -16.246 17.449 19.294 1.00 52.72 183 ASN A C 1
ATOM 1446 O O . ASN A 1 183 ? -17.331 18.021 19.329 1.00 52.72 183 ASN A O 1
ATOM 1450 N N . GLN A 1 184 ? -15.417 17.479 20.346 1.00 49.78 184 GLN A N 1
ATOM 1451 C CA . GLN A 1 184 ? -15.731 18.187 21.597 1.00 49.78 184 GLN A CA 1
ATOM 1452 C C . GLN A 1 184 ? -15.666 19.720 21.479 1.00 49.78 184 GLN A C 1
ATOM 1454 O O . GLN A 1 184 ? -16.279 20.420 22.285 1.00 49.78 184 GLN A O 1
ATOM 1459 N N . ARG A 1 185 ? -14.952 20.263 20.483 1.00 46.78 185 ARG A N 1
ATOM 1460 C CA . ARG A 1 185 ? -14.853 21.717 20.254 1.00 46.78 185 ARG A CA 1
ATOM 1461 C C . ARG A 1 185 ? -15.868 22.264 19.245 1.00 46.78 185 ARG A C 1
ATOM 1463 O O . ARG A 1 185 ? -16.105 23.466 19.258 1.00 46.78 185 ARG A O 1
ATOM 1470 N N . GLY A 1 186 ? -16.493 21.413 18.428 1.00 47.56 186 GLY A N 1
ATOM 1471 C CA . GLY A 1 186 ? -17.509 21.813 17.441 1.00 47.56 186 GLY A CA 1
ATOM 147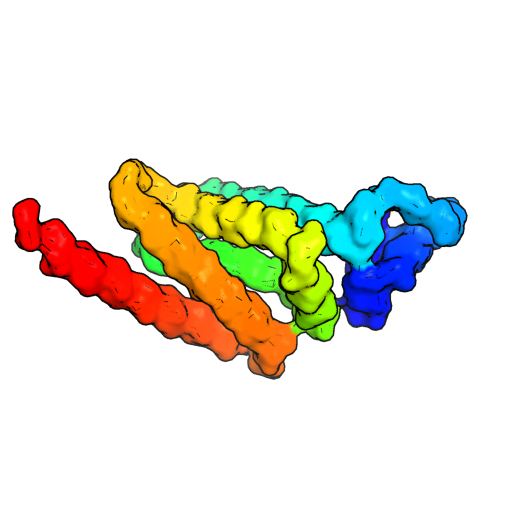2 C C . GLY A 1 186 ? -18.937 21.978 17.984 1.00 47.56 186 GLY A C 1
ATOM 1473 O O . GLY A 1 186 ? -19.798 22.465 17.267 1.00 47.56 186 GLY A O 1
ATOM 1474 N N . GLY A 1 187 ? -19.203 21.596 19.240 1.00 39.47 187 GLY A N 1
ATOM 1475 C CA . GLY A 1 187 ? -20.541 21.628 19.858 1.00 39.47 187 GLY A CA 1
ATOM 1476 C C . GLY A 1 187 ? -20.928 22.938 20.556 1.00 39.47 187 GLY A C 1
ATOM 1477 O O . GLY A 1 187 ? -21.810 22.930 21.413 1.00 39.47 187 GLY A O 1
ATOM 1478 N N . LYS A 1 188 ? -20.251 24.051 20.263 1.00 37.16 188 LYS A N 1
ATOM 1479 C CA . LYS A 1 188 ? -20.582 25.371 20.816 1.00 37.16 188 LYS A CA 1
ATOM 1480 C C . LYS A 1 188 ? -20.421 26.449 19.755 1.00 37.16 188 LYS A C 1
ATOM 1482 O O . LYS A 1 188 ? -19.398 27.114 19.784 1.00 37.16 188 LYS A O 1
ATOM 1487 N N . PHE A 1 189 ? -21.407 26.600 18.874 1.00 36.28 189 PHE A N 1
ATOM 1488 C CA . PHE A 1 189 ? -21.910 27.879 18.353 1.00 36.28 189 PHE A CA 1
ATOM 1489 C C . PHE A 1 189 ? -23.326 27.662 17.823 1.00 36.28 189 PHE A C 1
ATOM 1491 O O . PHE A 1 189 ? -23.535 26.635 17.142 1.00 36.28 189 PHE A O 1
#

pLDDT: mean 89.45, std 14.34, range [36.28, 98.56]

Sequence (189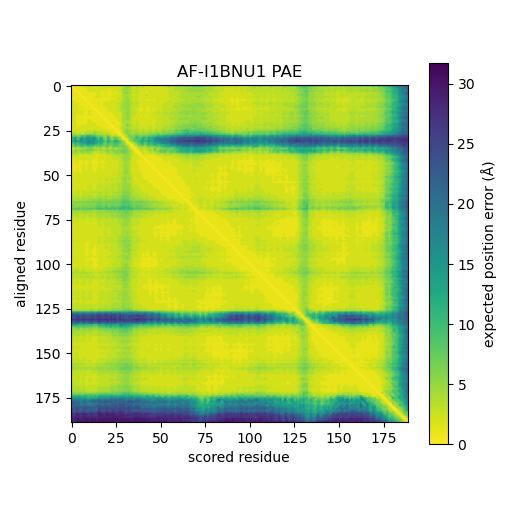 aa):
MLKATMTFVPEYGWSMQSLLHGARALGYPSVVHGVFPGGESGLIDAYLKDARNNYTCLVEEKLAKGELEGLSMNEKVKLLTWLRLEMNKPFIKKWPEALAIMAQPSNVSMSLKHLGDIVDDIWYYAGDRSPDMNWYTKRASLAAVYSATELYMTQDLSSDYIETEKFLQRRLGDAAWIGSTANQRGGKF